Protein AF-A0A1B6J0Z7-F1 (afdb_monomer_lite)

Radius of gyration: 19.12 Å; chains: 1; bounding box: 41×53×52 Å

InterPro domains:
  IPR002110 Ankyrin repeat [PF00023] (133-155)
  IPR002110 Ankyrin repeat [PF12796] (25-108)
  IPR002110 Ankyrin repeat [PS50088] (130-162)
  IPR002110 Ankyrin repeat [SM00248] (56-85)
  IPR002110 Ankyrin repeat [SM00248] (130-159)
  IPR002153 Transient receptor potential channel, canonical [PTHR10117] (7-194)
  IPR013555 Transient receptor ion channel domain [PF08344] (165-194)
  IPR036770 Ankyrin repeat-containing domain superfamily [G3DSA:1.25.40.20] (11-187)
  IPR036770 Ankyrin repeat-containing domain superfamily [SSF48403] (29-157)

pLDDT: mean 90.6, std 10.83, range [38.69, 98.5]

Foldseek 3Di:
DDPPDPDDDPDDQDDADPLQVVLLVCLLVVVLVVNLVSLVVCVVPVPHDQQHADPLRDHSLLSNLVVLPVVSNLSSLVSPHQCALSLLSNLLSVSLSSNLVVVVSQVVVDDPPDDGSPQPDDCVRDPDDNLDDSLLSNLLVVPVSSNCSCVVVPDDQDDDDDPPDPDPVLVVCCVVPVPSSVVSNVSSVSSVVD

Organism: NCBI:txid320908

Structure (mmCIF, N/CA/C/O backbone):
data_AF-A0A1B6J0Z7-F1
#
_entry.id   AF-A0A1B6J0Z7-F1
#
loop_
_atom_site.group_PDB
_atom_site.id
_atom_site.type_symbol
_atom_site.label_atom_id
_atom_site.label_alt_id
_atom_site.label_comp_id
_atom_site.label_asym_id
_atom_site.label_entity_id
_atom_site.label_seq_id
_atom_site.pdbx_PDB_ins_code
_atom_site.Cartn_x
_atom_site.Cartn_y
_atom_site.Cartn_z
_atom_site.occupancy
_atom_site.B_iso_or_equiv
_atom_site.auth_seq_id
_atom_site.auth_comp_id
_atom_site.auth_asym_id
_atom_site.auth_atom_id
_atom_site.pdbx_PDB_model_num
ATOM 1 N N . ILE A 1 1 ? -4.600 36.290 -24.517 1.00 38.69 1 ILE A N 1
ATOM 2 C CA . ILE A 1 1 ? -5.350 36.297 -23.237 1.00 38.69 1 ILE A CA 1
ATOM 3 C C . ILE A 1 1 ? -5.028 34.976 -22.558 1.00 38.69 1 ILE A C 1
ATOM 5 O O . ILE A 1 1 ? -5.436 33.938 -23.058 1.00 38.69 1 ILE A O 1
ATOM 9 N N . SER A 1 2 ? -4.150 35.001 -21.553 1.00 44.09 2 SER A N 1
ATOM 10 C CA . SER A 1 2 ? -3.657 33.790 -20.890 1.00 44.09 2 SER A CA 1
ATOM 11 C C . SER A 1 2 ? -4.716 33.298 -19.907 1.00 44.09 2 SER A C 1
ATOM 13 O O . SER A 1 2 ? -4.979 33.955 -18.901 1.00 44.09 2 SER A O 1
ATOM 15 N N . PHE A 1 3 ? -5.359 32.176 -20.230 1.00 46.62 3 PHE A N 1
ATOM 16 C CA . PHE A 1 3 ? -6.208 31.446 -19.297 1.00 46.62 3 PHE A CA 1
ATOM 17 C C . PHE A 1 3 ? -5.293 30.784 -18.264 1.00 46.62 3 PHE A C 1
ATOM 19 O O . PHE A 1 3 ? -4.817 29.669 -18.465 1.00 46.62 3 PHE A O 1
ATOM 26 N N . LYS A 1 4 ? -5.009 31.483 -17.158 1.00 52.09 4 LYS A N 1
ATOM 27 C CA . LYS A 1 4 ? -4.487 30.821 -15.961 1.00 52.09 4 LYS A CA 1
ATOM 28 C C . LYS A 1 4 ? -5.541 29.800 -15.540 1.00 52.09 4 LYS A C 1
ATOM 30 O O . LYS A 1 4 ? -6.621 30.194 -15.103 1.00 52.09 4 LYS A O 1
ATOM 35 N N . ARG A 1 5 ? -5.247 28.506 -15.717 1.00 57.59 5 ARG A N 1
ATOM 36 C CA . ARG A 1 5 ? -6.013 27.441 -15.061 1.00 57.59 5 ARG A CA 1
ATOM 37 C C . ARG A 1 5 ? -6.070 27.793 -13.567 1.00 57.59 5 ARG A C 1
ATOM 39 O O . ARG A 1 5 ? -5.031 28.191 -13.029 1.00 57.59 5 ARG A O 1
ATOM 46 N N . PRO A 1 6 ? -7.246 27.750 -12.921 1.00 51.31 6 PRO A N 1
ATOM 47 C CA . PRO A 1 6 ? -7.318 27.973 -11.487 1.00 51.31 6 PRO A CA 1
ATOM 48 C C . PRO A 1 6 ? -6.392 26.956 -10.820 1.00 51.31 6 PRO A C 1
ATOM 50 O O . PRO A 1 6 ? -6.482 25.762 -11.092 1.00 51.31 6 PRO A O 1
ATOM 53 N N . VAL A 1 7 ? -5.445 27.448 -10.024 1.00 60.31 7 VAL A N 1
ATOM 54 C CA . VAL A 1 7 ? -4.611 26.581 -9.196 1.00 60.31 7 VAL A CA 1
ATOM 55 C C . VAL A 1 7 ? -5.540 26.045 -8.117 1.00 60.31 7 VAL A C 1
ATOM 57 O O . VAL A 1 7 ? -5.980 26.805 -7.253 1.00 60.31 7 VAL A O 1
ATOM 60 N N . GLU A 1 8 ? -5.905 24.771 -8.223 1.00 61.56 8 GLU A N 1
ATOM 61 C CA . GLU A 1 8 ? -6.623 24.063 -7.169 1.00 61.56 8 GLU A CA 1
ATOM 62 C C . GLU A 1 8 ? -5.752 24.105 -5.914 1.00 61.56 8 GLU A C 1
ATOM 64 O O . GLU A 1 8 ? -4.601 23.664 -5.924 1.00 61.56 8 GLU A O 1
ATOM 69 N N . MET A 1 9 ? -6.255 24.742 -4.855 1.00 50.59 9 MET A N 1
ATOM 70 C CA . MET A 1 9 ? -5.525 24.771 -3.595 1.00 50.59 9 MET A CA 1
ATOM 71 C C . MET A 1 9 ? -5.505 23.349 -3.030 1.00 50.59 9 MET A C 1
ATOM 73 O O . MET A 1 9 ? -6.576 22.743 -2.943 1.00 50.59 9 MET A O 1
ATOM 77 N N . PRO A 1 10 ? -4.335 22.821 -2.632 1.00 59.06 10 PRO A N 1
ATOM 78 C CA . PRO A 1 10 ? -4.269 21.499 -2.031 1.00 59.06 10 PRO A CA 1
ATOM 79 C C . PRO A 1 10 ? -5.152 21.470 -0.782 1.00 59.06 10 PRO A C 1
ATOM 81 O O . PRO A 1 10 ? -5.182 22.433 -0.007 1.00 59.06 10 PRO A O 1
ATOM 84 N N . ASN A 1 11 ? -5.887 20.373 -0.593 1.00 61.91 11 ASN A N 1
ATOM 85 C CA . ASN A 1 11 ? -6.652 20.159 0.627 1.00 61.91 11 ASN A CA 1
ATOM 86 C C . ASN A 1 11 ? -5.672 20.112 1.802 1.00 61.91 11 ASN A C 1
ATOM 88 O O . ASN A 1 11 ? -4.932 19.148 1.977 1.00 61.91 11 ASN A O 1
ATOM 92 N N . LEU A 1 12 ? -5.649 21.180 2.599 1.00 57.41 12 LEU A N 1
ATOM 93 C CA . LEU A 1 12 ? -4.846 21.219 3.814 1.00 57.41 12 LEU A CA 1
ATOM 94 C C . LEU A 1 12 ? -5.359 20.135 4.773 1.00 57.41 12 LEU A C 1
ATOM 96 O O . LEU A 1 12 ? -6.580 20.025 4.951 1.00 57.41 12 LEU A O 1
ATOM 100 N N . PRO A 1 13 ? -4.465 19.351 5.404 1.00 62.69 13 PRO A N 1
ATOM 101 C CA . PRO A 1 13 ? -4.874 18.297 6.317 1.00 62.69 13 PRO A CA 1
ATOM 102 C C . PRO A 1 13 ? -5.726 18.901 7.433 1.00 62.69 13 PRO A C 1
ATOM 104 O O . PRO A 1 13 ? -5.302 19.809 8.156 1.00 62.69 13 PRO A O 1
ATOM 107 N N . LYS A 1 14 ? -6.970 18.425 7.543 1.00 72.56 14 LYS A N 1
ATOM 108 C CA . LYS A 1 14 ? -7.874 18.829 8.620 1.00 72.56 14 LYS A CA 1
ATOM 109 C C . LYS A 1 14 ? -7.288 18.350 9.941 1.00 72.56 14 LYS A C 1
ATOM 111 O O . LYS A 1 14 ? -6.764 17.243 10.038 1.00 72.56 14 LYS A O 1
ATOM 116 N N . SER A 1 15 ? -7.380 19.183 10.972 1.00 83.50 15 SER A N 1
ATOM 117 C CA . SER A 1 15 ? -6.964 18.768 12.305 1.00 83.50 15 SER A CA 1
ATOM 118 C C . SER A 1 15 ? -7.850 17.619 12.787 1.00 83.50 15 SER A C 1
ATOM 120 O O . SER A 1 15 ? -9.072 17.745 12.832 1.00 83.50 15 SER A O 1
ATOM 122 N N . LEU A 1 16 ? -7.217 16.508 13.170 1.00 90.06 16 LEU A N 1
ATOM 123 C CA . LEU A 1 16 ? -7.915 15.358 13.739 1.00 90.06 16 LEU A CA 1
ATOM 124 C C . LEU A 1 16 ? -8.708 15.768 14.984 1.00 90.06 16 LEU A C 1
ATOM 126 O O . LEU A 1 16 ? -8.179 16.421 15.898 1.00 90.06 16 LEU A O 1
ATOM 130 N N . SER A 1 17 ? -9.953 15.313 15.051 1.00 92.81 17 SER A N 1
ATOM 131 C CA . SER A 1 17 ? -10.777 15.373 16.249 1.00 92.81 17 SER A CA 1
ATOM 132 C C . SER A 1 17 ? -10.172 14.530 17.378 1.00 92.81 17 SER A C 1
ATOM 134 O O . SER A 1 17 ? -9.323 13.659 17.177 1.00 92.81 17 SER A O 1
ATOM 136 N N . LEU A 1 18 ? -10.620 14.773 18.612 1.00 92.31 18 LEU A N 1
ATOM 137 C CA . LEU A 1 18 ? -10.167 13.987 19.762 1.00 92.31 18 LEU A CA 1
ATOM 138 C C . LEU A 1 18 ? -10.500 12.493 19.609 1.00 92.31 18 LEU A C 1
ATOM 140 O O . LEU A 1 18 ? -9.728 11.649 20.057 1.00 92.31 18 LEU A O 1
ATOM 144 N N . GLU A 1 19 ? -11.636 12.167 18.994 1.00 93.00 19 GLU A N 1
ATOM 145 C CA . GLU A 1 19 ? -12.062 10.781 18.799 1.00 93.00 19 GLU A CA 1
ATOM 146 C C . GLU A 1 19 ? -11.255 10.085 17.695 1.00 93.00 19 GLU A C 1
ATOM 148 O O . GLU A 1 19 ? -10.855 8.942 17.888 1.00 93.00 19 GLU A O 1
ATOM 153 N N . GLU A 1 20 ? -10.909 10.781 16.608 1.00 95.44 20 GLU A N 1
ATOM 154 C CA . GLU A 1 20 ? -10.009 10.255 15.566 1.00 95.44 20 GLU A CA 1
ATOM 155 C C . GLU A 1 20 ? -8.591 10.018 16.105 1.00 95.44 20 GLU A C 1
ATOM 157 O O . GLU A 1 20 ? -7.987 8.982 15.845 1.00 95.44 20 GLU A O 1
ATOM 162 N N . LYS A 1 21 ? -8.078 10.913 16.961 1.00 95.06 21 LYS A N 1
ATOM 163 C CA . LYS A 1 21 ? -6.793 10.690 17.650 1.00 95.06 21 LYS A CA 1
ATOM 164 C C . LYS A 1 21 ? -6.826 9.454 18.546 1.00 95.06 21 LYS A C 1
ATOM 166 O O . LYS A 1 21 ? -5.873 8.683 18.564 1.00 95.06 21 LYS A O 1
ATOM 171 N N . LYS A 1 22 ? -7.914 9.260 19.301 1.00 95.38 22 LYS A N 1
ATOM 172 C CA . LYS A 1 22 ? -8.097 8.056 20.130 1.00 95.38 22 LYS A CA 1
ATOM 173 C C . LYS A 1 22 ? -8.210 6.798 19.276 1.00 95.38 22 LYS A C 1
ATOM 175 O O . LYS A 1 22 ? -7.702 5.763 19.689 1.00 95.38 22 LYS A O 1
ATOM 180 N N . TYR A 1 23 ? -8.875 6.890 18.128 1.00 97.06 23 TYR A N 1
ATOM 181 C CA . TYR A 1 23 ? -9.006 5.800 17.172 1.00 97.06 23 TYR A CA 1
ATOM 182 C C . TYR A 1 23 ? -7.639 5.358 16.642 1.00 97.06 23 TYR A C 1
ATOM 184 O O . TYR A 1 23 ? -7.272 4.205 16.854 1.00 97.06 23 TYR A O 1
ATOM 192 N N . LEU A 1 24 ? -6.854 6.272 16.062 1.00 97.12 24 LEU A N 1
ATOM 193 C CA . LEU A 1 24 ? -5.522 5.951 15.534 1.00 97.12 24 LEU A CA 1
ATOM 194 C C . LEU A 1 24 ? -4.577 5.434 16.632 1.00 97.12 24 LEU A C 1
ATOM 196 O O . LEU A 1 24 ? -3.884 4.443 16.428 1.00 97.12 24 LEU A O 1
ATOM 200 N N . LEU A 1 25 ? -4.621 6.020 17.835 1.00 96.75 25 LEU A N 1
ATOM 201 C CA . LEU A 1 25 ? -3.830 5.541 18.974 1.00 96.75 25 LEU A CA 1
ATOM 202 C C . LEU A 1 25 ? -4.243 4.134 19.443 1.00 96.75 25 LEU A C 1
ATOM 204 O O . LEU A 1 25 ? -3.407 3.368 19.916 1.00 96.75 25 LEU A O 1
ATOM 208 N N . ALA A 1 26 ? -5.531 3.788 19.367 1.00 97.62 26 ALA A N 1
ATOM 209 C CA . ALA A 1 26 ? -6.003 2.447 19.711 1.00 97.62 26 ALA A CA 1
ATOM 210 C C . ALA A 1 26 ? -5.526 1.406 18.686 1.00 97.62 26 ALA A C 1
ATOM 212 O O . ALA A 1 26 ? -5.168 0.299 19.085 1.00 97.62 26 ALA A O 1
ATOM 213 N N . VAL A 1 27 ? -5.473 1.779 17.402 1.00 98.00 27 VAL A N 1
ATOM 214 C CA . VAL A 1 27 ? -4.905 0.949 16.327 1.00 98.00 27 VAL A CA 1
ATOM 215 C C . VAL A 1 27 ? -3.413 0.716 16.560 1.00 98.00 27 VAL A C 1
ATOM 217 O O . VAL A 1 27 ? -2.992 -0.433 16.620 1.00 98.00 27 VAL A O 1
ATOM 220 N N . GLU A 1 28 ? -2.640 1.778 16.799 1.00 96.12 28 GLU A N 1
ATOM 221 C CA . GLU A 1 28 ? -1.192 1.706 17.061 1.00 96.12 28 GLU A CA 1
ATOM 222 C C . GLU A 1 28 ? -0.853 0.840 18.290 1.00 96.12 28 GLU A C 1
ATOM 224 O O . GLU A 1 28 ? 0.168 0.162 18.332 1.00 96.12 28 GLU A O 1
ATOM 229 N N . ARG A 1 29 ? -1.735 0.815 19.297 1.00 96.19 29 ARG A N 1
ATOM 230 C CA . ARG A 1 29 ? -1.586 -0.032 20.494 1.00 96.19 29 ARG A CA 1
ATOM 231 C C . ARG A 1 29 ? -2.087 -1.467 20.319 1.00 96.19 29 ARG A C 1
ATOM 233 O O . ARG A 1 29 ? -1.973 -2.246 21.263 1.00 96.19 29 ARG A O 1
ATOM 240 N N . GLY A 1 30 ? -2.691 -1.804 19.181 1.00 96.31 30 GLY A N 1
ATOM 241 C CA . GLY A 1 30 ? -3.278 -3.123 18.940 1.00 96.31 30 GLY A CA 1
ATOM 242 C C . GLY A 1 30 ? -4.554 -3.415 19.743 1.00 96.31 30 GLY A C 1
ATOM 243 O O . GLY A 1 30 ? -4.913 -4.576 19.913 1.00 96.31 30 GLY A O 1
ATOM 244 N N . ASP A 1 31 ? -5.268 -2.400 20.249 1.00 97.38 31 ASP A N 1
ATOM 245 C CA . ASP A 1 31 ? -6.506 -2.585 21.025 1.00 97.38 31 ASP A CA 1
ATOM 246 C C . ASP A 1 31 ? -7.710 -2.856 20.102 1.00 97.38 31 ASP A C 1
ATOM 248 O O . ASP A 1 31 ? -8.579 -2.004 19.877 1.00 97.38 31 ASP A O 1
ATOM 252 N N . ALA A 1 32 ? -7.762 -4.071 19.547 1.00 96.69 32 ALA A N 1
ATOM 253 C CA . ALA A 1 32 ? -8.777 -4.499 18.583 1.00 96.69 32 ALA A CA 1
ATOM 254 C C . ALA A 1 32 ? -10.211 -4.392 19.134 1.00 96.69 32 ALA A C 1
ATOM 256 O O . ALA A 1 32 ? -11.149 -4.041 18.411 1.00 96.69 32 ALA A O 1
ATOM 257 N N . ALA A 1 33 ? -10.408 -4.640 20.433 1.00 96.69 33 ALA A N 1
ATOM 258 C CA . ALA A 1 33 ? -11.723 -4.560 21.065 1.00 96.69 33 ALA A CA 1
ATOM 259 C C . ALA A 1 33 ? -12.261 -3.121 21.087 1.00 96.69 33 ALA A C 1
ATOM 261 O O . ALA A 1 33 ? -13.447 -2.888 20.814 1.00 96.69 33 ALA A O 1
ATOM 262 N N . ASN A 1 34 ? -11.404 -2.151 21.407 1.00 96.50 34 ASN A N 1
ATOM 263 C CA . ASN A 1 34 ? -11.774 -0.744 21.399 1.00 96.50 34 ASN A CA 1
ATOM 264 C C . ASN A 1 34 ? -11.934 -0.214 19.971 1.00 96.50 34 ASN A C 1
ATOM 266 O O . ASN A 1 34 ? -12.949 0.419 19.677 1.00 96.50 34 ASN A O 1
ATOM 270 N N . VAL A 1 35 ? -11.019 -0.558 19.060 1.00 97.62 35 VAL A N 1
ATOM 271 C CA . VAL A 1 35 ? -11.121 -0.207 17.634 1.00 97.62 35 VAL A CA 1
ATOM 272 C C . VAL A 1 35 ? -12.446 -0.691 17.045 1.00 97.62 35 VAL A C 1
ATOM 274 O O . VAL A 1 35 ? -13.204 0.107 16.493 1.00 97.62 35 VAL A O 1
ATOM 277 N N . ARG A 1 36 ? -12.813 -1.959 17.266 1.00 97.25 36 ARG A N 1
ATOM 278 C CA . ARG A 1 36 ? -14.097 -2.517 16.818 1.00 97.25 36 ARG A CA 1
ATOM 279 C C . ARG A 1 36 ? -15.285 -1.709 17.341 1.00 97.25 36 ARG A C 1
ATOM 281 O O . ARG A 1 36 ? -16.212 -1.409 16.590 1.00 97.25 36 ARG A O 1
ATOM 288 N N . ARG A 1 37 ? -15.270 -1.325 18.622 1.00 95.69 37 ARG A N 1
ATOM 289 C CA . ARG A 1 37 ? -16.332 -0.504 19.230 1.00 95.69 37 ARG A CA 1
ATOM 290 C C . ARG A 1 37 ? -16.411 0.892 18.623 1.00 95.69 37 ARG A C 1
ATOM 292 O O . ARG A 1 37 ? -17.519 1.387 18.412 1.00 95.69 37 ARG A O 1
ATOM 299 N N . ILE A 1 38 ? -15.267 1.523 18.374 1.00 95.62 38 ILE A N 1
ATOM 300 C CA . ILE A 1 38 ? -15.187 2.846 17.752 1.00 95.62 38 ILE A CA 1
ATOM 301 C C . ILE A 1 38 ? -15.763 2.779 16.336 1.00 95.62 38 ILE A C 1
ATOM 303 O O . ILE A 1 38 ? -16.689 3.529 16.028 1.00 95.62 38 ILE A O 1
ATOM 307 N N . LEU A 1 39 ? -15.318 1.821 15.521 1.00 95.81 39 LEU A N 1
ATOM 308 C CA . LEU A 1 39 ? -15.779 1.661 14.142 1.00 95.81 39 LEU A CA 1
ATOM 309 C C . LEU A 1 39 ? -17.269 1.313 14.063 1.00 95.81 39 LEU A C 1
ATOM 311 O O . LEU A 1 39 ? -18.003 1.918 13.287 1.00 95.81 39 LEU A O 1
ATOM 315 N N . GLN A 1 40 ? -17.783 0.428 14.922 1.00 94.62 40 GLN A N 1
ATOM 316 C CA . GLN A 1 40 ? -19.225 0.144 14.983 1.00 94.62 40 GLN A CA 1
ATOM 317 C C . GLN A 1 40 ? -20.064 1.380 15.339 1.00 94.62 40 GLN A C 1
ATOM 319 O O . GLN A 1 40 ? -21.199 1.518 14.880 1.00 94.62 40 GLN A O 1
ATOM 324 N N . ARG A 1 41 ? -19.538 2.283 16.178 1.00 93.38 41 ARG A N 1
ATOM 325 C CA . ARG A 1 41 ? -20.197 3.561 16.482 1.00 93.38 41 ARG A CA 1
ATOM 326 C C . ARG A 1 41 ? -20.115 4.522 15.300 1.00 93.38 41 ARG A C 1
ATOM 328 O O . ARG A 1 41 ? -21.128 5.157 15.010 1.00 93.38 41 ARG A O 1
ATOM 335 N N . ALA A 1 42 ? -18.971 4.574 14.617 1.00 93.19 42 ALA A N 1
ATOM 336 C CA . ALA A 1 42 ? -18.766 5.393 13.428 1.00 93.19 42 ALA A CA 1
ATOM 337 C C . ALA A 1 42 ? -19.774 5.036 12.323 1.00 93.19 42 ALA A C 1
ATOM 339 O O . ALA A 1 42 ? -20.447 5.927 11.822 1.00 93.19 42 ALA A O 1
ATOM 340 N N . HIS A 1 43 ? -20.021 3.747 12.062 1.00 92.06 43 HIS A N 1
ATOM 341 C CA . HIS A 1 43 ? -21.041 3.305 11.096 1.00 92.06 43 HIS A CA 1
ATOM 342 C C . HIS A 1 43 ? -22.464 3.765 11.428 1.00 92.06 43 HIS A C 1
ATOM 344 O O . HIS A 1 43 ? -23.287 3.938 10.538 1.00 92.06 43 HIS A O 1
ATOM 350 N N . ARG A 1 44 ? -22.790 3.921 12.716 1.00 91.25 44 ARG A N 1
ATOM 351 C CA . ARG A 1 44 ? -24.144 4.298 13.158 1.00 91.25 44 ARG A CA 1
ATOM 352 C C . ARG A 1 44 ? -24.350 5.804 13.227 1.00 91.25 44 ARG A C 1
ATOM 354 O O . ARG A 1 44 ? -25.484 6.262 13.148 1.00 91.25 44 ARG A O 1
ATOM 361 N N . ARG A 1 45 ? -23.287 6.555 13.516 1.00 91.75 45 ARG A N 1
ATOM 362 C CA . ARG A 1 45 ? -23.364 7.984 13.853 1.00 91.75 45 ARG A CA 1
ATOM 363 C C . ARG A 1 45 ? -22.633 8.887 12.867 1.00 91.75 45 ARG A C 1
ATOM 365 O O . ARG A 1 45 ? -22.827 10.093 12.954 1.00 91.75 45 ARG A O 1
ATOM 372 N N . HIS A 1 46 ? -21.796 8.328 11.993 1.00 86.56 46 HIS A N 1
ATOM 373 C CA . HIS A 1 46 ? -20.923 9.046 11.057 1.00 86.56 46 HIS A CA 1
ATOM 374 C C . HIS A 1 46 ? -20.156 10.196 11.726 1.00 86.56 46 HIS A C 1
ATOM 376 O O . HIS A 1 46 ? -20.023 11.286 11.182 1.00 86.56 46 HIS A O 1
ATOM 382 N N . ASN A 1 47 ? -19.708 9.967 12.965 1.00 86.50 47 ASN A N 1
ATOM 383 C CA . ASN A 1 47 ? -19.117 10.991 13.825 1.00 86.50 47 ASN A CA 1
ATOM 384 C C . ASN A 1 47 ? -17.580 11.004 13.809 1.00 86.50 47 ASN A C 1
ATOM 386 O O . ASN A 1 47 ? -16.988 11.828 14.499 1.00 86.50 47 ASN A O 1
ATOM 390 N N . ILE A 1 48 ? -16.962 10.053 13.110 1.00 91.62 48 ILE A N 1
ATOM 391 C CA . ILE A 1 48 ? -15.515 9.849 12.995 1.00 91.62 48 ILE A CA 1
ATOM 392 C C . ILE A 1 48 ? -15.254 9.498 11.534 1.00 91.62 48 ILE A C 1
ATOM 394 O O . ILE A 1 48 ? -15.957 8.637 10.995 1.00 91.62 48 ILE A O 1
ATOM 398 N 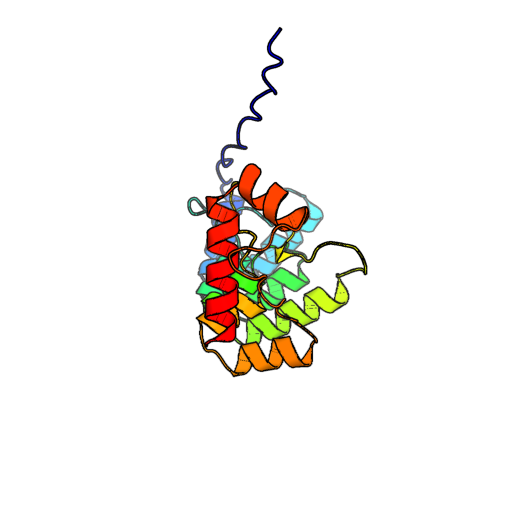N . ASP A 1 49 ? -14.266 10.138 10.914 1.00 92.69 49 ASP A N 1
ATOM 399 C CA . ASP A 1 49 ? -13.740 9.678 9.633 1.00 92.69 49 ASP A CA 1
ATOM 400 C C . ASP A 1 49 ? -12.878 8.428 9.857 1.00 92.69 49 ASP A C 1
ATOM 402 O O . ASP A 1 49 ? -11.856 8.466 10.540 1.00 92.69 49 ASP A O 1
ATOM 406 N N . MET A 1 50 ? -13.314 7.297 9.306 1.00 94.19 50 MET A N 1
ATOM 407 C CA . MET A 1 50 ? -12.604 6.019 9.416 1.00 94.19 50 MET A CA 1
ATOM 408 C C . MET A 1 50 ? -11.292 6.006 8.628 1.00 94.19 50 MET A C 1
ATOM 410 O O . MET A 1 50 ? -10.384 5.249 8.961 1.00 94.19 50 MET A O 1
ATOM 414 N N . ASN A 1 51 ? -11.186 6.872 7.620 1.00 93.12 51 ASN A N 1
ATOM 415 C CA . ASN A 1 51 ? -10.033 7.002 6.740 1.00 93.12 51 ASN A CA 1
ATOM 416 C C . ASN A 1 51 ? -9.163 8.209 7.124 1.00 93.12 51 ASN A C 1
ATOM 418 O O . ASN A 1 51 ? -8.375 8.693 6.307 1.00 93.12 51 ASN A O 1
ATOM 422 N N . CYS A 1 52 ? -9.306 8.700 8.361 1.00 93.00 52 CYS A N 1
ATOM 423 C CA . CYS A 1 52 ? -8.487 9.779 8.886 1.00 93.00 52 CYS A CA 1
ATOM 424 C C . CYS A 1 52 ? -7.004 9.372 8.930 1.00 93.00 52 CYS A C 1
ATOM 426 O O . CYS A 1 52 ? -6.674 8.209 9.174 1.00 93.00 52 CYS A O 1
ATOM 428 N N . ALA A 1 53 ? -6.117 10.347 8.742 1.00 91.69 53 ALA A N 1
ATOM 429 C CA . ALA A 1 53 ? -4.674 10.146 8.740 1.00 91.69 53 ALA A CA 1
ATOM 430 C C . ALA A 1 53 ? -3.988 11.009 9.805 1.00 91.69 53 ALA A C 1
ATOM 432 O O . ALA A 1 53 ? -4.458 12.102 10.133 1.00 91.69 53 ALA A O 1
ATOM 433 N N . ASP A 1 54 ? -2.878 10.514 10.353 1.00 90.56 54 ASP A N 1
ATOM 434 C CA . ASP A 1 54 ? -2.043 11.263 11.290 1.00 90.56 54 ASP A CA 1
ATOM 435 C C . ASP A 1 54 ? -1.297 12.431 10.609 1.00 90.56 54 ASP A C 1
ATOM 437 O O . ASP A 1 54 ? -1.440 12.704 9.417 1.00 90.56 54 ASP A O 1
ATOM 441 N N . SER A 1 55 ? -0.480 13.159 11.374 1.00 87.00 55 SER A N 1
ATOM 442 C CA . SER 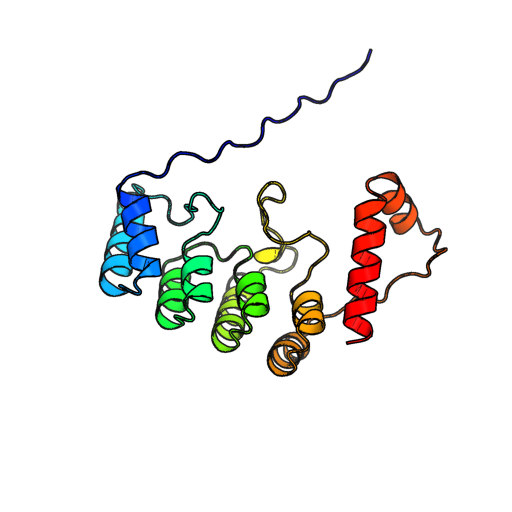A 1 55 ? 0.315 14.276 10.843 1.00 87.00 55 SER A CA 1
ATOM 443 C C . SER A 1 55 ? 1.367 13.868 9.804 1.00 87.00 55 SER A C 1
ATOM 445 O O . SER A 1 55 ? 1.936 14.748 9.163 1.00 87.00 55 SER A O 1
ATOM 447 N N . LEU A 1 56 ? 1.653 12.571 9.671 1.00 86.25 56 LEU A N 1
ATOM 448 C CA . LEU A 1 56 ? 2.559 12.002 8.676 1.00 86.25 56 LEU A CA 1
ATOM 449 C C . LEU A 1 56 ? 1.800 11.430 7.467 1.00 86.25 56 LEU A C 1
ATOM 451 O O . LEU A 1 56 ? 2.431 10.904 6.559 1.00 86.25 56 LEU A O 1
ATOM 455 N N . GLY A 1 57 ? 0.467 11.533 7.440 1.00 87.62 57 GLY A N 1
ATOM 456 C CA . GLY A 1 57 ? -0.363 10.977 6.373 1.00 87.62 57 GLY A CA 1
ATOM 457 C C . GLY A 1 57 ? -0.669 9.485 6.531 1.00 87.62 57 GLY A C 1
ATOM 458 O O . GLY A 1 57 ? -1.235 8.890 5.619 1.00 87.62 57 GLY A O 1
ATOM 459 N N . ARG A 1 58 ? -0.357 8.869 7.680 1.00 91.06 58 ARG A N 1
ATOM 460 C CA . ARG A 1 58 ? -0.617 7.442 7.916 1.00 91.06 58 ARG A CA 1
ATOM 461 C C . ARG A 1 58 ? -2.040 7.231 8.418 1.00 91.06 58 ARG A C 1
ATOM 463 O O . ARG A 1 58 ? -2.436 7.783 9.447 1.00 91.06 58 ARG A O 1
ATOM 470 N N . GLY A 1 59 ? -2.806 6.425 7.689 1.00 94.25 59 GLY A N 1
ATOM 471 C CA . GLY A 1 59 ? -4.125 5.955 8.111 1.00 94.25 59 GLY A CA 1
ATOM 472 C C . GLY A 1 59 ? -4.049 4.730 9.025 1.00 94.25 59 GLY A C 1
ATOM 473 O O . GLY A 1 59 ? -2.979 4.172 9.265 1.00 94.25 59 GLY A O 1
ATOM 474 N N . ALA A 1 60 ? -5.206 4.266 9.500 1.00 97.06 60 ALA A N 1
ATOM 475 C CA . ALA A 1 60 ? -5.290 3.117 10.401 1.00 97.06 60 ALA A CA 1
ATOM 476 C C . ALA A 1 60 ? -4.671 1.829 9.823 1.00 97.06 60 ALA A C 1
ATOM 478 O O . ALA A 1 60 ? -3.959 1.129 10.537 1.00 97.06 60 ALA A O 1
ATOM 479 N N . LEU A 1 61 ? -4.899 1.526 8.538 1.00 97.19 61 LEU A N 1
ATOM 480 C CA . LEU A 1 61 ? -4.328 0.328 7.907 1.00 97.19 61 LEU A CA 1
ATOM 481 C C . LEU A 1 61 ? -2.801 0.376 7.847 1.00 97.19 61 LEU A C 1
ATOM 483 O O . LEU A 1 61 ? -2.156 -0.611 8.182 1.00 97.19 61 LEU A O 1
ATOM 487 N N . VAL A 1 62 ? -2.223 1.528 7.500 1.00 96.44 62 VAL A N 1
ATOM 488 C CA . VAL A 1 62 ? -0.763 1.707 7.462 1.00 96.44 62 VAL A CA 1
ATOM 489 C C . VAL A 1 62 ? -0.165 1.510 8.854 1.00 96.44 62 VAL A C 1
ATOM 491 O O . VAL A 1 62 ? 0.795 0.763 8.997 1.00 96.44 62 VAL A O 1
ATOM 494 N N . LEU A 1 63 ? -0.779 2.085 9.896 1.00 97.12 63 LEU A N 1
ATOM 495 C CA . LEU A 1 63 ? -0.337 1.886 11.283 1.00 97.12 63 LEU A CA 1
ATOM 496 C C . LEU A 1 63 ? -0.404 0.411 11.716 1.00 97.12 63 LEU A C 1
ATOM 498 O O . LEU A 1 63 ? 0.490 -0.065 12.410 1.00 97.12 63 LEU A O 1
ATOM 502 N N . ALA A 1 64 ? -1.451 -0.316 11.316 1.00 98.25 64 ALA A N 1
ATOM 503 C CA . ALA A 1 64 ? -1.591 -1.739 11.626 1.00 98.25 64 ALA A CA 1
ATOM 504 C C . ALA A 1 64 ? -0.550 -2.606 10.895 1.00 98.25 64 ALA A C 1
ATOM 506 O O . ALA A 1 64 ? -0.034 -3.555 11.483 1.00 98.25 64 ALA A O 1
ATOM 507 N N . ILE A 1 65 ? -0.223 -2.258 9.646 1.00 98.19 65 ILE A N 1
ATOM 508 C CA . ILE A 1 65 ? 0.803 -2.925 8.832 1.00 98.19 65 ILE A CA 1
ATOM 509 C C . ILE A 1 65 ? 2.205 -2.662 9.388 1.00 98.19 65 ILE A C 1
ATOM 511 O O . ILE A 1 65 ? 2.970 -3.603 9.558 1.00 98.19 65 ILE A O 1
ATOM 515 N N . GLU A 1 66 ? 2.542 -1.409 9.711 1.00 96.00 66 GLU A N 1
ATOM 516 C CA . GLU A 1 66 ? 3.826 -1.052 10.341 1.00 96.00 66 GLU A CA 1
ATOM 517 C C . GLU A 1 66 ? 4.001 -1.717 11.715 1.00 96.00 66 GLU A C 1
ATOM 519 O O . GLU A 1 66 ? 5.122 -1.989 12.135 1.00 96.00 66 GLU A O 1
ATOM 524 N N . GLY A 1 67 ? 2.894 -1.982 12.416 1.00 96.38 67 GLY A N 1
ATOM 525 C CA . GLY A 1 67 ? 2.876 -2.734 13.669 1.00 96.38 67 GLY A CA 1
ATOM 526 C C . GLY A 1 67 ? 2.826 -4.259 13.510 1.00 96.38 67 GLY A C 1
ATOM 527 O O . GLY A 1 67 ? 2.664 -4.932 14.526 1.00 96.38 67 GLY A O 1
ATOM 528 N N . GLU A 1 68 ? 2.898 -4.790 12.281 1.00 97.25 68 GLU A N 1
ATOM 529 C CA . GLU A 1 68 ? 2.802 -6.225 11.947 1.00 97.25 68 GLU A CA 1
ATOM 530 C C . GLU A 1 68 ? 1.592 -6.936 12.597 1.00 97.25 68 GLU A C 1
ATOM 532 O O . GLU A 1 68 ? 1.634 -8.106 12.978 1.00 97.25 68 GLU A O 1
ATOM 537 N N . ASN A 1 69 ? 0.471 -6.223 12.755 1.00 97.94 69 ASN A N 1
ATOM 538 C CA . ASN A 1 69 ? -0.709 -6.734 13.449 1.00 97.94 69 ASN A CA 1
ATOM 539 C C . ASN A 1 69 ? -1.782 -7.198 12.455 1.00 97.94 69 ASN A C 1
ATOM 541 O O . ASN A 1 69 ? -2.691 -6.438 12.109 1.00 97.94 69 ASN A O 1
ATOM 545 N N . LEU A 1 70 ? -1.698 -8.464 12.026 1.00 98.31 70 LEU A N 1
ATOM 546 C CA . LEU A 1 70 ? -2.625 -9.045 11.046 1.00 98.31 70 LEU A CA 1
ATOM 547 C C . LEU A 1 70 ? -4.088 -8.989 11.509 1.00 98.31 70 LEU A C 1
ATOM 549 O O . LEU A 1 70 ? -4.962 -8.625 10.728 1.00 98.31 70 LEU A O 1
ATOM 553 N N . GLU A 1 71 ? -4.356 -9.288 12.786 1.00 98.12 71 GLU A N 1
ATOM 554 C CA . GLU A 1 71 ? -5.719 -9.268 13.343 1.00 98.12 71 GLU A CA 1
ATOM 555 C C . GLU A 1 71 ? -6.336 -7.864 13.246 1.00 98.12 71 GLU A C 1
ATOM 557 O O . GLU A 1 71 ? -7.524 -7.702 12.952 1.00 98.12 71 GLU A O 1
ATOM 562 N N . MET A 1 72 ? -5.527 -6.824 13.464 1.00 98.50 72 MET A N 1
ATOM 563 C CA . MET A 1 72 ? -5.969 -5.445 13.296 1.00 98.50 72 MET A CA 1
ATOM 564 C C . MET A 1 72 ? -6.203 -5.102 11.820 1.00 98.50 72 MET A C 1
ATOM 566 O O . MET A 1 72 ? -7.203 -4.452 11.519 1.00 98.50 72 MET A O 1
ATOM 570 N N . VAL A 1 73 ? -5.335 -5.545 10.903 1.00 98.50 73 VAL A N 1
ATOM 571 C CA . VAL A 1 73 ? -5.534 -5.357 9.452 1.00 98.50 73 VAL A CA 1
ATOM 572 C C . VAL A 1 73 ? -6.852 -5.995 9.009 1.00 98.50 73 VAL A C 1
ATOM 574 O O . VAL A 1 73 ? -7.691 -5.310 8.423 1.00 98.50 73 VAL A O 1
ATOM 577 N N . GLU A 1 74 ? -7.089 -7.257 9.370 1.00 98.25 74 GLU A N 1
ATOM 578 C CA . GLU A 1 74 ? -8.332 -7.975 9.072 1.00 98.25 74 GLU A CA 1
ATOM 579 C C . GLU A 1 74 ? -9.552 -7.234 9.632 1.00 98.25 74 GLU A C 1
ATOM 581 O O . GLU A 1 74 ? -10.530 -6.994 8.921 1.00 98.25 74 GLU A O 1
ATOM 586 N N . LEU A 1 75 ? -9.487 -6.802 10.898 1.00 98.19 75 LEU A N 1
ATOM 587 C CA . LEU A 1 75 ? -10.556 -6.032 11.525 1.00 98.19 75 LEU A CA 1
ATOM 588 C C . LEU A 1 75 ? -10.867 -4.749 10.748 1.00 98.19 75 LEU A C 1
ATOM 590 O O . LEU A 1 75 ? -12.039 -4.436 10.544 1.00 98.19 75 LEU A O 1
ATOM 594 N N . LEU A 1 76 ? -9.849 -3.985 10.356 1.00 98.12 76 LEU A N 1
ATOM 595 C CA . LEU A 1 76 ? -10.026 -2.723 9.640 1.00 98.12 76 LEU A CA 1
ATOM 596 C C . LEU A 1 76 ? -10.664 -2.952 8.263 1.00 98.12 76 LEU A C 1
ATOM 598 O O . LEU A 1 76 ? -11.635 -2.267 7.934 1.00 98.12 76 LEU A O 1
ATOM 602 N N . VAL A 1 77 ? -10.192 -3.957 7.519 1.00 97.38 77 VAL A N 1
ATOM 603 C CA . VAL A 1 77 ? -10.738 -4.345 6.208 1.00 97.38 77 VAL A CA 1
ATOM 604 C C . VAL A 1 77 ? -12.198 -4.794 6.327 1.00 97.38 77 VAL A C 1
ATOM 606 O O . VAL A 1 77 ? -13.068 -4.279 5.628 1.00 97.38 77 VAL A O 1
ATOM 609 N N . VAL A 1 78 ? -12.515 -5.688 7.272 1.00 96.56 78 VAL A N 1
ATOM 610 C CA . VAL A 1 78 ? -13.892 -6.173 7.505 1.00 96.56 78 VAL A CA 1
ATOM 611 C C . VAL A 1 78 ? -14.830 -5.044 7.932 1.00 96.56 78 VAL A C 1
ATOM 613 O O . VAL A 1 78 ? -16.019 -5.056 7.611 1.00 96.56 78 VAL A O 1
ATOM 616 N N . MET A 1 79 ? -14.312 -4.057 8.660 1.00 96.19 79 MET A N 1
ATOM 617 C CA . MET A 1 79 ? -15.071 -2.875 9.054 1.00 96.19 79 MET A CA 1
ATOM 618 C C . MET A 1 79 ? -15.151 -1.821 7.938 1.00 96.19 79 MET A C 1
ATOM 620 O O . MET A 1 79 ? -15.686 -0.752 8.195 1.00 96.19 79 MET A O 1
ATOM 624 N N . GLY A 1 80 ? -14.669 -2.084 6.722 1.00 94.56 80 GLY A N 1
ATOM 625 C CA . GLY A 1 80 ? -14.838 -1.185 5.577 1.00 94.56 80 GLY A CA 1
ATOM 626 C C . GLY A 1 80 ? -13.976 0.077 5.632 1.00 94.56 80 GLY A C 1
ATOM 627 O O . GLY A 1 80 ? -14.412 1.129 5.174 1.00 94.56 80 GLY A O 1
ATOM 628 N N . VAL A 1 81 ? -12.786 -0.003 6.234 1.00 95.94 81 VAL A N 1
ATOM 629 C CA . VAL A 1 81 ? -11.750 1.030 6.076 1.00 95.94 81 VAL A CA 1
ATOM 630 C C . VAL A 1 81 ? -11.158 0.911 4.671 1.00 95.94 81 VAL A C 1
ATOM 632 O O . VAL A 1 81 ? -10.856 -0.197 4.229 1.00 95.94 81 VAL A O 1
ATOM 635 N N . ASP A 1 82 ? -10.981 2.034 3.974 1.00 93.94 82 ASP A N 1
ATOM 636 C CA . ASP A 1 82 ? -10.481 2.032 2.597 1.00 93.94 82 ASP A CA 1
ATOM 637 C C . ASP A 1 82 ? -9.036 1.524 2.559 1.00 93.94 82 ASP A C 1
ATOM 639 O O . ASP A 1 82 ? -8.161 2.073 3.235 1.00 93.94 82 ASP A O 1
ATOM 643 N N . THR A 1 83 ? -8.764 0.526 1.717 1.00 93.38 83 THR A N 1
ATOM 644 C CA . THR A 1 83 ? -7.429 -0.073 1.584 1.00 93.38 83 THR A CA 1
ATOM 645 C C . THR A 1 83 ? -6.419 0.859 0.924 1.00 93.38 83 THR A C 1
ATOM 647 O O . THR A 1 83 ? -5.293 0.946 1.402 1.00 93.38 83 THR A O 1
ATOM 650 N N . LYS A 1 84 ? -6.801 1.612 -0.117 1.00 91.75 84 LYS A N 1
ATOM 651 C CA . LYS A 1 84 ? -5.917 2.584 -0.800 1.00 91.75 84 LYS A CA 1
ATOM 652 C C . LYS A 1 84 ? -4.543 1.965 -1.136 1.00 91.75 84 LYS A C 1
ATOM 654 O O . LYS A 1 84 ? -4.480 0.882 -1.709 1.00 91.75 84 LYS A O 1
ATOM 659 N N . ASP A 1 85 ? -3.444 2.624 -0.765 1.00 92.00 85 ASP A N 1
ATOM 660 C CA . ASP A 1 85 ? -2.059 2.168 -0.930 1.00 92.00 85 ASP A CA 1
ATOM 661 C C . ASP A 1 85 ? -1.588 1.179 0.155 1.00 92.00 85 ASP A C 1
ATOM 663 O O . ASP A 1 85 ? -0.404 0.846 0.192 1.00 92.00 85 ASP A O 1
ATOM 667 N N . ALA A 1 86 ? -2.473 0.655 1.015 1.00 95.88 86 ALA A N 1
ATOM 668 C CA . ALA A 1 86 ? -2.106 -0.299 2.069 1.00 95.88 86 ALA A CA 1
ATOM 669 C C . ALA A 1 86 ? -1.370 -1.532 1.526 1.00 95.88 86 ALA A C 1
ATOM 671 O O . ALA A 1 86 ? -0.433 -1.998 2.167 1.00 95.88 86 ALA A O 1
ATOM 672 N N . LEU A 1 87 ? -1.725 -2.023 0.330 1.00 97.31 87 LEU A N 1
ATOM 673 C CA . LEU A 1 87 ? -1.002 -3.133 -0.300 1.00 97.31 87 LEU A CA 1
ATOM 674 C C . LEU A 1 87 ? 0.475 -2.782 -0.539 1.00 97.31 87 LEU A C 1
ATOM 676 O O . LEU A 1 87 ? 1.355 -3.589 -0.254 1.00 97.31 87 LEU A O 1
ATOM 680 N N . LEU A 1 88 ? 0.762 -1.570 -1.022 1.00 96.94 88 LEU A N 1
ATOM 681 C CA . LEU A 1 88 ? 2.136 -1.122 -1.254 1.00 96.94 88 LEU A CA 1
ATOM 682 C C . LEU A 1 88 ? 2.899 -0.969 0.066 1.00 96.94 88 LEU A C 1
ATOM 684 O O . LEU A 1 88 ? 4.066 -1.346 0.138 1.00 96.94 88 LEU A O 1
ATOM 688 N N . HIS A 1 89 ? 2.240 -0.492 1.127 1.00 97.25 89 HIS A N 1
ATOM 689 C CA . HIS A 1 89 ? 2.834 -0.455 2.469 1.00 97.25 89 HIS A CA 1
ATOM 690 C C . HIS A 1 89 ? 3.129 -1.860 3.009 1.00 97.25 89 HIS A C 1
ATOM 692 O O . HIS A 1 89 ? 4.221 -2.080 3.523 1.00 97.25 89 HIS A O 1
ATOM 698 N N . ALA A 1 90 ? 2.224 -2.827 2.828 1.00 98.25 90 ALA A N 1
ATOM 699 C CA . ALA A 1 90 ? 2.435 -4.215 3.250 1.00 98.25 90 ALA A CA 1
ATOM 700 C C . ALA A 1 90 ? 3.625 -4.862 2.529 1.00 98.25 90 ALA A C 1
ATOM 702 O O . ALA A 1 90 ? 4.474 -5.476 3.172 1.00 98.25 90 ALA A O 1
ATOM 703 N N . ILE A 1 91 ? 3.750 -4.646 1.214 1.00 98.06 91 ILE A N 1
ATOM 704 C CA . ILE A 1 91 ? 4.910 -5.101 0.436 1.00 98.06 91 ILE A CA 1
ATOM 705 C C . ILE A 1 91 ? 6.185 -4.388 0.896 1.00 98.06 91 ILE A C 1
ATOM 707 O O . ILE A 1 91 ? 7.235 -5.014 1.030 1.00 98.06 91 ILE A O 1
ATOM 711 N N . ASN A 1 92 ? 6.116 -3.079 1.154 1.00 97.12 92 ASN A N 1
ATOM 712 C CA . ASN A 1 92 ? 7.267 -2.309 1.610 1.00 97.12 92 ASN A CA 1
ATOM 713 C C . ASN A 1 92 ? 7.785 -2.774 2.982 1.00 97.12 92 ASN A C 1
ATOM 715 O O . ASN A 1 92 ? 9.000 -2.729 3.193 1.00 97.12 92 ASN A O 1
ATOM 719 N N . SER A 1 93 ? 6.884 -3.223 3.858 1.00 97.12 93 SER A N 1
ATOM 720 C CA . SER A 1 93 ? 7.178 -3.826 5.165 1.00 97.12 93 SER A CA 1
ATOM 721 C C . SER A 1 93 ? 7.439 -5.336 5.106 1.00 97.12 93 SER A C 1
ATOM 723 O O . SER A 1 93 ? 7.687 -5.934 6.143 1.00 97.12 93 SER A O 1
ATOM 725 N N . GLU A 1 94 ? 7.387 -5.955 3.920 1.00 97.31 94 GLU A N 1
ATOM 726 C CA . GLU A 1 94 ? 7.574 -7.402 3.718 1.00 97.31 94 GLU A CA 1
ATOM 727 C C . GLU A 1 94 ? 6.598 -8.282 4.526 1.00 97.31 94 GLU A C 1
ATOM 729 O O . GLU A 1 94 ? 6.887 -9.436 4.835 1.00 97.31 94 GLU A O 1
ATOM 734 N N . PHE A 1 95 ? 5.411 -7.749 4.836 1.00 98.31 95 PHE A N 1
ATOM 735 C CA . PHE A 1 95 ? 4.392 -8.431 5.630 1.00 98.31 95 PHE A CA 1
ATOM 736 C C . PHE A 1 95 ? 3.518 -9.327 4.741 1.00 98.31 95 PHE A C 1
ATOM 738 O O . PHE A 1 95 ? 2.458 -8.915 4.263 1.00 98.31 95 PHE A O 1
ATOM 745 N N . VAL A 1 96 ? 3.990 -10.551 4.496 1.00 98.12 96 VAL A N 1
ATOM 746 C CA . VAL A 1 96 ? 3.420 -11.498 3.521 1.00 98.12 96 VAL A CA 1
ATOM 747 C C . VAL A 1 96 ? 1.941 -11.795 3.783 1.00 98.12 96 VAL A C 1
ATOM 749 O O . VAL A 1 96 ? 1.127 -11.705 2.867 1.00 98.12 96 VAL A O 1
ATOM 752 N N . GLU A 1 97 ? 1.561 -12.078 5.027 1.00 98.25 97 GLU A N 1
ATOM 753 C CA . GLU A 1 97 ? 0.187 -12.449 5.374 1.00 98.25 97 GLU A CA 1
ATOM 754 C C . GLU A 1 97 ? -0.796 -11.293 5.138 1.00 98.25 97 GLU A C 1
ATOM 756 O O . GLU A 1 97 ? -1.921 -11.500 4.680 1.00 98.25 97 GLU A O 1
ATOM 761 N N . ALA A 1 98 ? -0.368 -10.053 5.401 1.00 98.38 98 ALA A N 1
ATOM 762 C CA . ALA A 1 98 ? -1.174 -8.877 5.091 1.00 98.38 98 ALA A CA 1
ATOM 763 C C . ALA A 1 98 ? -1.295 -8.653 3.578 1.00 98.38 98 ALA A C 1
ATOM 765 O O . ALA A 1 98 ? -2.351 -8.224 3.116 1.00 98.38 98 ALA A O 1
ATOM 766 N N . VAL A 1 99 ? -0.249 -8.956 2.800 1.00 98.38 99 VAL A N 1
ATOM 767 C CA . VAL A 1 99 ? -0.308 -8.904 1.331 1.00 98.38 99 VAL A CA 1
ATOM 768 C C . VAL A 1 99 ? -1.355 -9.879 0.798 1.00 98.38 99 VAL A C 1
ATOM 770 O O . VAL A 1 99 ? -2.186 -9.472 -0.011 1.00 98.38 99 VAL A O 1
ATOM 773 N N . GLU A 1 100 ? -1.353 -11.131 1.258 1.00 98.00 100 GLU A N 1
ATOM 774 C CA . GLU A 1 100 ? -2.351 -12.121 0.835 1.00 98.00 100 GLU A CA 1
ATOM 775 C C . GLU A 1 100 ? -3.771 -11.672 1.183 1.00 98.00 100 GLU A C 1
ATOM 777 O O . GLU A 1 100 ? -4.623 -11.614 0.296 1.00 98.00 100 GLU A O 1
ATOM 782 N N . LEU A 1 101 ? -4.002 -11.252 2.431 1.00 98.38 101 LEU A N 1
ATOM 783 C CA . LEU A 1 101 ? -5.309 -10.780 2.890 1.00 98.38 101 LEU A CA 1
ATOM 784 C C . LEU A 1 101 ? -5.816 -9.586 2.069 1.00 98.38 101 LEU A C 1
ATOM 786 O O . LEU A 1 101 ? -6.989 -9.534 1.694 1.00 98.38 101 LEU A O 1
ATOM 790 N N . LEU A 1 102 ? -4.948 -8.612 1.781 1.00 98.06 102 LEU A N 1
ATOM 791 C CA . LEU A 1 102 ? -5.318 -7.426 1.007 1.00 98.06 102 LEU A CA 1
ATOM 792 C C . LEU A 1 102 ? -5.604 -7.760 -0.462 1.00 98.06 102 LEU A C 1
ATOM 794 O O . LEU A 1 102 ? -6.522 -7.176 -1.036 1.00 98.06 102 LEU A O 1
ATOM 798 N N . LEU A 1 103 ? -4.863 -8.694 -1.064 1.00 97.38 103 LEU A N 1
ATOM 799 C CA . LEU A 1 103 ? -5.121 -9.161 -2.430 1.00 97.38 103 LEU A CA 1
ATOM 800 C C . LEU A 1 103 ? -6.439 -9.935 -2.521 1.00 97.38 103 LEU A C 1
ATOM 802 O O . LEU A 1 103 ? -7.228 -9.676 -3.424 1.00 97.38 103 LEU A O 1
ATOM 806 N N . GLU A 1 104 ? -6.715 -10.824 -1.566 1.00 96.62 104 GLU A N 1
ATOM 807 C CA . GLU A 1 104 ? -7.998 -11.533 -1.483 1.00 96.62 104 GLU A CA 1
ATOM 808 C C . GLU A 1 104 ? -9.171 -10.565 -1.323 1.00 96.62 104 GLU A C 1
ATOM 810 O O . GLU A 1 104 ? -10.213 -10.727 -1.957 1.00 96.62 104 GLU A O 1
ATOM 815 N N . HIS A 1 105 ? -9.007 -9.523 -0.503 1.00 96.38 105 HIS A N 1
ATOM 816 C CA . HIS A 1 105 ? -10.017 -8.481 -0.387 1.00 96.38 105 HIS A CA 1
ATOM 817 C C . HIS A 1 105 ? -10.216 -7.727 -1.706 1.00 96.38 105 HIS A C 1
ATOM 819 O O . HIS A 1 105 ? -11.360 -7.501 -2.108 1.00 96.38 105 HIS A O 1
ATOM 825 N N . GLU A 1 106 ? -9.127 -7.367 -2.392 1.00 95.19 106 GLU A N 1
ATOM 826 C CA . GLU A 1 106 ? -9.185 -6.666 -3.675 1.00 95.19 106 GLU A CA 1
ATOM 827 C C . GLU A 1 106 ? -9.918 -7.493 -4.737 1.00 95.19 106 GLU A C 1
ATOM 829 O O . GLU A 1 106 ? -10.776 -6.955 -5.428 1.00 95.19 106 GLU A O 1
ATOM 834 N N . GLU A 1 107 ? -9.674 -8.803 -4.824 1.00 93.44 107 GLU A N 1
ATOM 835 C CA . GLU A 1 107 ? -10.372 -9.708 -5.753 1.00 93.44 107 GLU A CA 1
ATOM 836 C C . GLU A 1 107 ? -11.900 -9.714 -5.556 1.00 93.44 107 GLU A C 1
ATOM 838 O O . GLU A 1 107 ? -12.651 -9.948 -6.504 1.00 93.44 107 GLU A O 1
ATOM 843 N N . ILE A 1 108 ? -12.379 -9.435 -4.339 1.00 93.94 108 ILE A N 1
ATOM 844 C CA . ILE A 1 108 ? -13.812 -9.377 -4.018 1.00 93.94 108 ILE A CA 1
ATOM 845 C C . ILE A 1 108 ? -14.426 -8.033 -4.432 1.00 93.94 108 ILE A C 1
ATOM 847 O O . ILE A 1 108 ? -15.586 -7.989 -4.856 1.00 93.94 108 ILE A O 1
ATOM 851 N N . ILE A 1 109 ? -13.692 -6.930 -4.259 1.00 92.94 109 ILE A N 1
ATOM 852 C CA . ILE A 1 109 ? -14.221 -5.572 -4.465 1.00 92.94 109 ILE A CA 1
ATOM 853 C C . ILE A 1 109 ? -13.933 -5.009 -5.860 1.00 92.94 109 ILE A C 1
ATOM 855 O O . ILE A 1 109 ? -14.672 -4.131 -6.320 1.00 92.94 109 ILE A O 1
ATOM 859 N N . HIS A 1 110 ? -12.882 -5.493 -6.522 1.00 92.69 110 HIS A N 1
ATOM 860 C CA . HIS A 1 110 ? -12.446 -5.021 -7.826 1.00 92.69 110 HIS A CA 1
ATOM 861 C C . HIS A 1 110 ? -13.467 -5.380 -8.906 1.00 92.69 110 HIS A C 1
ATOM 863 O O . HIS A 1 110 ? -14.096 -6.439 -8.895 1.00 92.69 110 HIS A O 1
ATOM 869 N N . LYS A 1 111 ? -13.632 -4.472 -9.866 1.00 90.56 111 LYS A N 1
ATOM 870 C CA . LYS A 1 111 ? -14.502 -4.660 -11.024 1.00 90.56 111 LYS A CA 1
ATOM 871 C C . LYS A 1 111 ? -13.714 -4.395 -12.288 1.00 90.56 111 LYS A C 1
ATOM 873 O O . LYS A 1 111 ? -13.031 -3.377 -12.381 1.00 90.56 111 LYS A O 1
ATOM 878 N N . ASP A 1 112 ? -13.903 -5.260 -13.276 1.00 87.88 112 ASP A N 1
ATOM 879 C CA . ASP A 1 112 ? -13.249 -5.136 -14.573 1.00 87.88 112 ASP A CA 1
ATOM 880 C C . ASP A 1 112 ? -13.448 -3.735 -15.173 1.00 87.88 112 ASP A C 1
ATOM 882 O O . ASP A 1 112 ? -14.573 -3.268 -15.378 1.00 87.88 112 ASP A O 1
ATOM 886 N N . GLY A 1 113 ? -12.333 -3.068 -15.475 1.00 85.75 113 GLY A N 1
ATOM 887 C CA . GLY A 1 113 ?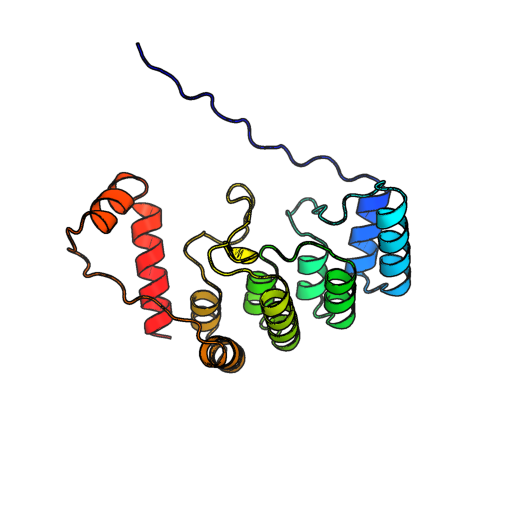 -12.307 -1.725 -16.056 1.00 85.75 113 GLY A CA 1
ATOM 888 C C . GLY A 1 113 ? -12.264 -0.579 -15.041 1.00 85.75 113 GLY A C 1
ATOM 889 O O . GLY A 1 113 ? -12.103 0.570 -15.457 1.00 85.75 113 GLY A O 1
ATOM 890 N N . GLU A 1 114 ? -12.365 -0.858 -13.739 1.00 89.19 114 GLU A N 1
ATOM 891 C CA . GLU A 1 114 ? -12.029 0.108 -12.692 1.00 89.19 114 GLU A CA 1
ATOM 892 C C . GLU A 1 114 ? -10.533 0.050 -12.348 1.00 89.19 114 GLU A C 1
ATOM 894 O O . GLU A 1 114 ? -9.847 -0.940 -12.590 1.00 89.19 114 GLU A O 1
ATOM 899 N N . GLN A 1 115 ? -10.018 1.144 -11.792 1.00 88.25 115 GLN A N 1
ATOM 900 C CA . GLN A 1 115 ? -8.675 1.178 -11.216 1.00 88.25 115 GLN A CA 1
ATOM 901 C C . GLN A 1 115 ? -8.630 0.377 -9.912 1.00 88.25 115 GLN A C 1
ATOM 903 O O . GLN A 1 115 ? -9.604 0.384 -9.150 1.00 88.25 115 GLN A O 1
ATOM 908 N N . TYR A 1 116 ? -7.487 -0.247 -9.632 1.00 91.12 116 TYR A N 1
ATOM 909 C CA . TYR A 1 116 ? -7.250 -0.927 -8.357 1.00 91.12 116 TYR A CA 1
ATOM 910 C C . TYR A 1 116 ? -7.198 0.064 -7.188 1.00 91.12 116 TYR A C 1
ATOM 912 O O . TYR A 1 116 ? -6.902 1.250 -7.368 1.00 91.12 116 TYR A O 1
ATOM 920 N N . SER A 1 117 ? -7.433 -0.411 -5.964 1.00 90.62 117 SER A N 1
ATOM 921 C CA . SER A 1 117 ? -7.424 0.442 -4.765 1.00 90.62 117 SER A CA 1
ATOM 922 C C . SER A 1 117 ? -6.127 1.245 -4.591 1.00 90.62 117 SER A C 1
ATOM 924 O O . SER A 1 117 ? -6.182 2.433 -4.269 1.00 90.62 117 SER A O 1
ATOM 926 N N . TRP A 1 118 ? -4.967 0.647 -4.885 1.00 90.00 118 TRP A N 1
ATOM 927 C CA . TRP A 1 118 ? -3.656 1.314 -4.802 1.00 90.00 118 TRP A CA 1
ATOM 928 C C . TRP A 1 118 ? -3.392 2.321 -5.931 1.00 90.00 118 TRP A C 1
ATOM 930 O O . TRP A 1 118 ? -2.466 3.120 -5.834 1.00 90.00 118 TRP A O 1
ATOM 940 N N . GLU A 1 119 ? -4.204 2.318 -6.988 1.00 89.00 119 GLU A N 1
ATOM 941 C CA . GLU A 1 119 ? -4.162 3.317 -8.063 1.00 89.00 119 GLU A CA 1
ATOM 942 C C . GLU A 1 119 ? -5.120 4.487 -7.787 1.00 89.00 119 GLU A C 1
ATOM 944 O O . GLU A 1 119 ? -4.921 5.599 -8.278 1.00 89.00 119 GLU A O 1
ATOM 949 N N . ARG A 1 120 ? -6.152 4.256 -6.964 1.00 86.44 120 ARG A N 1
ATOM 950 C CA . ARG A 1 120 ? -7.195 5.225 -6.591 1.00 86.44 120 ARG A CA 1
ATOM 951 C C . ARG A 1 120 ? -6.797 6.092 -5.395 1.00 86.44 120 ARG A C 1
ATOM 953 O O . ARG A 1 120 ? -7.616 6.381 -4.520 1.00 86.44 120 ARG A O 1
ATOM 960 N N . VAL A 1 121 ? -5.540 6.517 -5.354 1.00 86.00 121 VAL A N 1
ATOM 961 C CA . VAL A 1 121 ? -5.001 7.369 -4.290 1.00 86.00 121 VAL A CA 1
ATOM 962 C C . VAL A 1 121 ? -4.935 8.832 -4.714 1.00 86.00 121 VAL A C 1
ATOM 964 O O . VAL A 1 121 ? -4.820 9.162 -5.895 1.00 86.00 121 VAL A O 1
ATOM 967 N N . ASP A 1 122 ? -5.000 9.734 -3.736 1.00 85.81 122 ASP A N 1
ATOM 968 C CA . ASP A 1 122 ? -4.707 11.143 -3.978 1.00 85.81 122 ASP A CA 1
ATOM 969 C C . ASP A 1 122 ? -3.192 11.315 -4.139 1.00 85.81 122 ASP A C 1
ATOM 971 O O . ASP A 1 122 ? -2.448 11.353 -3.156 1.00 85.81 122 ASP A O 1
ATOM 975 N N . TRP A 1 123 ? -2.747 11.445 -5.390 1.00 82.69 123 TRP A N 1
ATOM 976 C CA . TRP A 1 123 ? -1.341 11.607 -5.770 1.00 82.69 123 TRP A CA 1
ATOM 977 C C . TRP A 1 123 ? -0.665 12.851 -5.185 1.00 82.69 123 TRP A C 1
ATOM 979 O O . TRP A 1 123 ? 0.561 12.925 -5.196 1.00 82.69 123 TRP A O 1
ATOM 989 N N . SER A 1 124 ? -1.421 13.819 -4.655 1.00 80.62 124 SER A N 1
ATOM 990 C CA . SER A 1 124 ? -0.839 14.948 -3.918 1.00 80.62 124 SER A CA 1
ATOM 991 C C . SER A 1 124 ? -0.354 14.561 -2.514 1.00 80.62 124 SER A C 1
ATOM 993 O O . SER A 1 124 ? 0.473 15.264 -1.933 1.00 80.62 124 SER A O 1
ATOM 995 N N . THR A 1 125 ? -0.843 13.433 -1.990 1.00 79.50 125 THR A N 1
ATOM 996 C CA . THR A 1 125 ? -0.554 12.911 -0.643 1.00 79.50 125 THR A CA 1
ATOM 997 C C . THR A 1 125 ? -0.045 11.468 -0.634 1.00 79.50 125 THR A C 1
ATOM 999 O O . THR A 1 125 ? 0.237 10.932 0.435 1.00 79.50 125 THR A O 1
ATOM 1002 N N . ALA A 1 126 ? 0.063 10.826 -1.799 1.00 85.38 126 ALA A N 1
ATOM 1003 C CA . ALA A 1 126 ? 0.474 9.433 -1.912 1.00 85.38 126 ALA A CA 1
ATOM 1004 C C . ALA A 1 126 ? 1.928 9.231 -1.453 1.00 85.38 126 ALA A C 1
ATOM 1006 O O . ALA A 1 126 ? 2.807 10.044 -1.745 1.00 85.38 126 ALA A O 1
ATOM 1007 N N . SER A 1 127 ? 2.183 8.112 -0.770 1.00 87.88 127 SER A N 1
ATOM 1008 C CA . SER A 1 127 ? 3.531 7.749 -0.301 1.00 87.88 127 SER A CA 1
ATOM 1009 C C . SER A 1 127 ? 4.418 7.186 -1.416 1.00 87.88 127 SER A C 1
ATOM 1011 O O . SER A 1 127 ? 5.645 7.231 -1.325 1.00 87.88 127 SER A O 1
ATOM 1013 N N . PHE A 1 128 ? 3.796 6.661 -2.471 1.00 90.81 128 PHE A N 1
ATOM 1014 C CA . PHE A 1 128 ? 4.461 6.032 -3.607 1.00 90.81 128 PHE A CA 1
ATOM 1015 C C . PHE A 1 128 ? 4.220 6.837 -4.879 1.00 90.81 128 PHE A C 1
ATOM 1017 O O . PHE A 1 128 ? 3.165 7.450 -5.061 1.00 90.81 128 PHE A O 1
ATOM 1024 N N . THR A 1 129 ? 5.201 6.824 -5.780 1.00 88.94 129 THR A N 1
ATOM 1025 C CA . THR A 1 129 ? 5.027 7.421 -7.101 1.00 88.94 129 THR A CA 1
ATOM 1026 C C . THR A 1 129 ? 4.110 6.538 -7.957 1.00 88.94 129 THR A C 1
ATOM 1028 O O . THR A 1 129 ? 4.106 5.316 -7.804 1.00 88.94 129 THR A O 1
ATOM 1031 N N . PRO A 1 130 ? 3.321 7.124 -8.870 1.00 86.81 130 PRO A N 1
ATOM 1032 C CA . PRO A 1 130 ? 2.299 6.400 -9.639 1.00 86.81 130 PRO A CA 1
ATOM 1033 C C . PRO A 1 130 ? 2.834 5.338 -10.609 1.00 86.81 130 PRO A C 1
ATOM 1035 O O . PRO A 1 130 ? 2.054 4.598 -11.196 1.00 86.81 130 PRO A O 1
ATOM 1038 N N . ASP A 1 131 ? 4.142 5.291 -10.839 1.00 87.88 131 ASP A N 1
ATOM 1039 C CA . ASP A 1 131 ? 4.821 4.249 -11.609 1.00 87.88 131 ASP A CA 1
ATOM 1040 C C . ASP A 1 131 ? 5.165 2.999 -10.778 1.00 87.88 131 ASP A C 1
ATOM 1042 O O . ASP A 1 131 ? 5.484 1.956 -11.345 1.00 87.88 131 ASP A O 1
ATOM 1046 N N . ILE A 1 132 ? 5.080 3.064 -9.445 1.00 91.94 132 ILE A N 1
ATOM 1047 C CA . ILE A 1 132 ? 5.333 1.919 -8.567 1.00 91.94 132 ILE A CA 1
ATOM 1048 C C . ILE A 1 132 ? 4.077 1.051 -8.476 1.00 91.94 132 ILE A C 1
ATOM 1050 O O . ILE A 1 132 ? 3.124 1.362 -7.764 1.00 91.94 132 ILE A O 1
ATOM 1054 N N . THR A 1 133 ? 4.099 -0.078 -9.180 1.00 93.38 133 THR A N 1
ATOM 1055 C CA . THR A 1 133 ? 3.092 -1.140 -9.046 1.00 93.38 133 THR A CA 1
ATOM 1056 C C . THR A 1 133 ? 3.477 -2.124 -7.931 1.00 93.38 133 THR A C 1
ATOM 1058 O O . THR A 1 133 ? 4.663 -2.220 -7.592 1.00 93.38 133 THR A O 1
ATOM 1061 N N . PRO A 1 134 ? 2.528 -2.918 -7.390 1.00 96.12 134 PRO A N 1
ATOM 1062 C CA . PRO A 1 134 ? 2.835 -3.958 -6.403 1.00 96.12 134 PRO A CA 1
ATOM 1063 C C . PRO A 1 134 ? 3.959 -4.904 -6.848 1.00 96.12 134 PRO A C 1
ATOM 1065 O O . PRO A 1 134 ? 4.863 -5.204 -6.071 1.00 96.12 134 PRO A O 1
ATOM 1068 N N . LEU A 1 135 ? 3.957 -5.309 -8.124 1.00 96.00 135 LEU A N 1
ATOM 1069 C CA . LEU A 1 135 ? 4.974 -6.205 -8.677 1.00 96.00 135 LEU A CA 1
ATOM 1070 C C . LEU A 1 135 ? 6.349 -5.528 -8.797 1.00 96.00 135 LEU A C 1
ATOM 1072 O O . LEU A 1 135 ? 7.357 -6.150 -8.469 1.00 96.00 135 LEU A O 1
ATOM 1076 N N . ILE A 1 136 ? 6.403 -4.252 -9.209 1.00 95.50 136 ILE A N 1
ATOM 1077 C CA . ILE A 1 136 ? 7.654 -3.471 -9.237 1.00 95.50 136 ILE A CA 1
ATOM 1078 C C . ILE A 1 136 ? 8.232 -3.351 -7.827 1.00 95.50 136 ILE A C 1
ATOM 1080 O O . ILE A 1 136 ? 9.425 -3.580 -7.629 1.00 95.50 136 ILE A O 1
ATOM 1084 N N . LEU A 1 137 ? 7.391 -3.020 -6.846 1.00 96.69 137 LEU A N 1
ATOM 1085 C CA . LEU A 1 137 ? 7.828 -2.841 -5.466 1.00 96.69 137 LEU A CA 1
ATOM 1086 C C . LEU A 1 137 ? 8.331 -4.155 -4.858 1.00 96.69 137 LEU A C 1
ATOM 1088 O O . LEU A 1 137 ? 9.400 -4.171 -4.251 1.00 96.69 137 LEU A O 1
ATOM 1092 N N . ALA A 1 138 ? 7.613 -5.260 -5.076 1.00 97.31 138 ALA A N 1
ATOM 1093 C CA . ALA A 1 138 ? 8.027 -6.588 -4.629 1.00 97.31 138 ALA A CA 1
ATOM 1094 C C . ALA A 1 138 ? 9.364 -7.017 -5.259 1.00 97.31 138 ALA A C 1
ATOM 1096 O O . ALA A 1 138 ? 10.234 -7.540 -4.561 1.00 97.31 138 ALA A O 1
ATOM 1097 N N . ALA A 1 139 ? 9.568 -6.723 -6.550 1.00 96.38 139 ALA A N 1
ATOM 1098 C CA . ALA A 1 139 ? 10.836 -6.968 -7.235 1.00 96.38 139 ALA A CA 1
ATOM 1099 C C . ALA A 1 139 ? 11.977 -6.142 -6.630 1.00 96.38 139 ALA A C 1
ATOM 1101 O O . ALA A 1 139 ? 13.037 -6.679 -6.326 1.00 96.38 139 ALA A O 1
ATOM 1102 N N . HIS A 1 140 ? 11.754 -4.851 -6.360 1.00 95.62 140 HIS A N 1
ATOM 1103 C CA . HIS A 1 140 ? 12.765 -3.990 -5.730 1.00 95.62 140 HIS A CA 1
ATOM 1104 C C . HIS A 1 140 ? 13.135 -4.437 -4.313 1.00 95.62 140 HIS A C 1
ATOM 1106 O O . HIS A 1 140 ? 14.259 -4.177 -3.876 1.00 95.62 140 HIS A O 1
ATOM 1112 N N . LYS A 1 141 ? 12.201 -5.081 -3.604 1.00 96.12 141 LYS A N 1
ATOM 1113 C CA . LYS A 1 141 ? 12.416 -5.691 -2.284 1.00 96.12 141 LYS A CA 1
ATOM 1114 C C . LYS A 1 141 ? 13.096 -7.056 -2.357 1.00 96.12 141 LYS A C 1
ATOM 1116 O O . LYS A 1 141 ? 13.574 -7.534 -1.337 1.00 96.12 141 LYS A O 1
ATOM 1121 N N . ASN A 1 142 ? 13.177 -7.656 -3.546 1.00 95.50 142 ASN A N 1
ATOM 1122 C CA . ASN A 1 142 ? 13.703 -9.001 -3.766 1.00 95.50 142 ASN A CA 1
ATOM 1123 C C . ASN A 1 142 ? 13.028 -10.059 -2.865 1.00 95.50 142 ASN A C 1
ATOM 1125 O O . ASN A 1 142 ? 13.666 -10.999 -2.388 1.00 95.50 142 ASN A O 1
ATOM 1129 N N . ASN A 1 143 ? 11.727 -9.887 -2.607 1.00 95.75 143 ASN A N 1
ATOM 1130 C CA . ASN A 1 143 ? 10.946 -10.808 -1.790 1.00 95.75 143 ASN A CA 1
ATOM 1131 C C . ASN A 1 143 ? 10.237 -11.823 -2.701 1.00 95.75 143 ASN A C 1
ATOM 1133 O O . ASN A 1 143 ? 9.193 -11.541 -3.295 1.00 95.75 143 ASN A O 1
ATOM 1137 N N . TYR A 1 144 ? 10.839 -13.008 -2.829 1.00 95.62 144 TYR A N 1
ATOM 1138 C CA . TYR A 1 144 ? 10.372 -14.070 -3.727 1.00 95.62 144 TYR A CA 1
ATOM 1139 C C . TYR A 1 144 ? 8.974 -14.590 -3.393 1.00 95.62 144 TYR A C 1
ATOM 1141 O O . TYR A 1 144 ? 8.260 -15.022 -4.296 1.00 95.62 144 TYR A O 1
ATOM 1149 N N . GLU A 1 145 ? 8.583 -14.568 -2.121 1.00 97.75 145 GLU A N 1
ATOM 1150 C CA . GLU A 1 145 ? 7.283 -15.069 -1.683 1.00 97.75 145 GLU A CA 1
ATOM 1151 C C . GLU A 1 145 ? 6.166 -14.145 -2.165 1.00 97.75 145 GLU A C 1
ATOM 1153 O O . GLU A 1 145 ? 5.274 -14.582 -2.892 1.00 97.75 145 GLU A O 1
ATOM 1158 N N . ILE A 1 146 ? 6.298 -12.844 -1.897 1.00 98.00 146 ILE A N 1
ATOM 1159 C CA . ILE A 1 146 ? 5.370 -11.816 -2.388 1.00 98.00 146 ILE A CA 1
ATOM 1160 C C . ILE A 1 146 ? 5.349 -11.779 -3.920 1.00 98.00 146 ILE A C 1
ATOM 1162 O O . ILE A 1 146 ? 4.280 -11.706 -4.526 1.00 98.00 146 ILE A O 1
ATOM 1166 N N . LEU A 1 147 ? 6.517 -11.861 -4.569 1.00 96.50 147 LEU A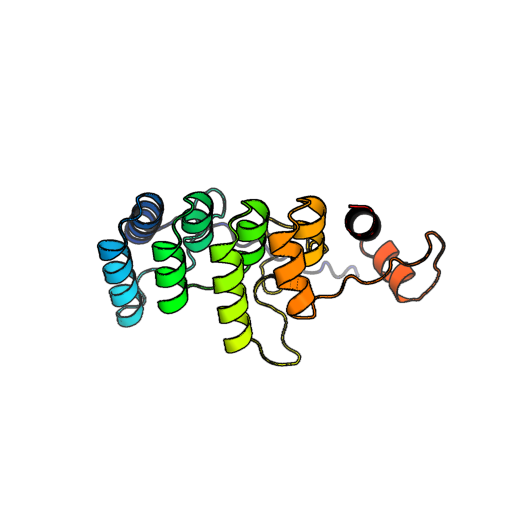 N 1
ATOM 1167 C CA . LEU A 1 147 ? 6.602 -11.931 -6.030 1.00 96.50 147 LEU A CA 1
ATOM 1168 C C . LEU A 1 147 ? 5.800 -13.108 -6.580 1.00 96.50 147 LEU A C 1
ATOM 1170 O O . LEU A 1 147 ? 5.025 -12.938 -7.519 1.00 96.50 147 LEU A O 1
ATOM 1174 N N . LYS A 1 148 ? 5.967 -14.293 -5.991 1.00 97.31 148 LYS A N 1
ATOM 1175 C CA . LYS A 1 148 ? 5.244 -15.488 -6.412 1.00 97.31 148 LYS A CA 1
ATOM 1176 C C . LYS A 1 148 ? 3.737 -15.326 -6.212 1.00 97.31 148 LYS A C 1
ATOM 1178 O O . LYS A 1 148 ? 2.993 -15.601 -7.144 1.00 97.31 148 LYS A O 1
ATOM 1183 N N . ILE A 1 149 ? 3.304 -14.814 -5.060 1.00 98.00 149 ILE A N 1
ATOM 1184 C CA . ILE A 1 149 ? 1.891 -14.523 -4.758 1.00 98.00 149 ILE A CA 1
ATOM 1185 C C . ILE A 1 149 ? 1.268 -13.620 -5.834 1.00 98.00 149 ILE A C 1
ATOM 1187 O O . ILE A 1 149 ? 0.163 -13.893 -6.305 1.00 98.00 149 ILE A O 1
ATOM 1191 N N . LEU A 1 150 ? 1.975 -12.560 -6.242 1.00 97.25 150 LEU A N 1
ATOM 1192 C CA . LEU A 1 150 ? 1.511 -11.622 -7.269 1.00 97.25 150 LEU A CA 1
ATOM 1193 C C . LEU A 1 150 ? 1.497 -12.250 -8.672 1.00 97.25 150 LEU A C 1
ATOM 1195 O O . LEU A 1 150 ? 0.542 -12.058 -9.425 1.00 97.25 150 LEU A O 1
ATOM 1199 N N . LEU A 1 151 ? 2.538 -13.005 -9.033 1.00 95.75 151 LEU A N 1
ATOM 1200 C CA . LEU A 1 151 ? 2.647 -13.664 -10.340 1.00 95.75 151 LEU A CA 1
ATOM 1201 C C . LEU A 1 151 ? 1.619 -14.789 -10.512 1.00 95.75 151 LEU A C 1
ATOM 1203 O O . LEU A 1 151 ? 1.017 -14.897 -11.579 1.00 95.75 151 LEU A O 1
ATOM 1207 N N . ASP A 1 152 ? 1.368 -15.580 -9.466 1.00 96.50 152 ASP A N 1
ATOM 1208 C CA . ASP A 1 152 ? 0.352 -16.641 -9.465 1.00 96.50 152 ASP A CA 1
ATOM 1209 C C . ASP A 1 152 ? -1.066 -16.059 -9.653 1.00 96.50 152 ASP A C 1
ATOM 1211 O O . ASP A 1 152 ? -1.938 -16.713 -10.226 1.00 96.50 152 ASP A O 1
ATOM 1215 N N . ARG A 1 153 ? -1.274 -14.795 -9.254 1.00 94.81 153 ARG A N 1
ATOM 1216 C CA . ARG A 1 153 ? -2.499 -14.006 -9.487 1.00 94.81 153 ARG A CA 1
ATOM 1217 C C . ARG A 1 153 ? -2.516 -13.247 -10.820 1.00 94.81 153 ARG A C 1
ATOM 1219 O O . ARG A 1 153 ? -3.439 -12.486 -11.089 1.00 94.81 153 ARG A O 1
ATOM 1226 N N . GLY A 1 154 ? -1.520 -13.459 -11.680 1.00 91.75 154 GLY A N 1
ATOM 1227 C CA . GLY A 1 154 ? -1.483 -12.901 -13.031 1.00 91.75 154 GLY A CA 1
ATOM 1228 C C . GLY A 1 154 ? -0.973 -11.463 -13.125 1.00 91.75 154 GLY A C 1
ATOM 1229 O O . GLY A 1 154 ? -1.163 -10.831 -14.164 1.00 91.75 154 GLY A O 1
ATOM 1230 N N . ALA A 1 155 ? -0.312 -10.934 -12.089 1.00 92.56 155 ALA A N 1
ATOM 1231 C CA . ALA A 1 155 ? 0.345 -9.635 -12.189 1.00 92.56 155 ALA A CA 1
ATOM 1232 C C . ALA A 1 155 ? 1.421 -9.659 -13.288 1.00 92.56 155 ALA A C 1
ATOM 1234 O O . ALA A 1 155 ? 2.221 -10.590 -13.384 1.00 92.56 155 ALA A O 1
ATOM 1235 N N . THR A 1 156 ? 1.472 -8.607 -14.106 1.00 90.56 156 THR A N 1
ATOM 1236 C CA . THR A 1 156 ? 2.435 -8.494 -15.209 1.00 90.56 156 THR A CA 1
ATOM 1237 C C . THR A 1 156 ? 3.266 -7.231 -15.097 1.00 90.56 156 THR A C 1
ATOM 1239 O O . THR A 1 156 ? 2.744 -6.170 -14.755 1.00 90.56 156 THR A O 1
ATOM 1242 N N . LEU A 1 157 ? 4.538 -7.325 -15.478 1.00 86.94 157 LEU A N 1
ATOM 1243 C CA . LEU A 1 157 ? 5.413 -6.172 -15.646 1.00 86.94 157 LEU A CA 1
ATOM 1244 C C . LEU A 1 157 ? 5.527 -5.842 -17.145 1.00 86.94 157 LEU A C 1
ATOM 1246 O O . LEU A 1 157 ? 5.935 -6.718 -17.915 1.00 86.94 157 LEU A O 1
ATOM 1250 N N . PRO A 1 158 ? 5.156 -4.628 -17.598 1.00 81.94 158 PRO A N 1
ATOM 1251 C CA . PRO A 1 158 ? 5.334 -4.256 -18.995 1.00 81.94 158 PRO A CA 1
ATOM 1252 C C . PRO A 1 158 ? 6.824 -4.188 -19.340 1.00 81.94 158 PRO A C 1
ATOM 1254 O O . PRO A 1 158 ? 7.642 -3.736 -18.541 1.00 81.94 158 PRO A O 1
ATOM 1257 N N . MET A 1 159 ? 7.177 -4.615 -20.553 1.00 85.00 159 MET A N 1
ATOM 1258 C CA . MET A 1 159 ? 8.544 -4.462 -21.047 1.00 85.00 159 MET A CA 1
ATOM 1259 C C . MET A 1 159 ? 8.813 -2.985 -21.371 1.00 85.00 159 MET A C 1
ATOM 1261 O O . MET A 1 159 ? 8.069 -2.409 -22.174 1.00 85.00 159 MET A O 1
ATOM 1265 N N . PRO A 1 160 ? 9.885 -2.386 -20.820 1.00 88.25 160 PRO A N 1
ATOM 1266 C CA . PRO A 1 160 ? 10.266 -1.023 -21.143 1.00 88.25 160 PRO A CA 1
ATOM 1267 C C . PRO A 1 160 ? 10.491 -0.848 -22.640 1.00 88.25 160 PRO A C 1
ATOM 1269 O O . PRO A 1 160 ? 11.115 -1.683 -23.303 1.00 88.25 160 PRO A O 1
ATOM 1272 N N . HIS A 1 161 ? 10.027 0.276 -23.176 1.00 89.44 161 HIS A N 1
ATOM 1273 C CA . HIS A 1 161 ? 10.374 0.677 -24.533 1.00 89.44 161 HIS A CA 1
ATOM 1274 C C . HIS A 1 161 ? 11.872 1.006 -24.651 1.00 89.44 161 HIS A C 1
ATOM 1276 O O . HIS A 1 161 ? 12.522 1.392 -23.678 1.00 89.44 161 HIS A O 1
ATOM 1282 N N . ASP A 1 162 ? 12.404 0.914 -25.876 1.00 87.38 162 ASP A N 1
ATOM 1283 C CA . ASP A 1 162 ? 13.768 1.357 -26.188 1.00 87.38 162 ASP A CA 1
ATOM 1284 C C . ASP A 1 162 ? 13.987 2.816 -25.759 1.00 87.38 162 ASP A C 1
ATOM 1286 O O . ASP A 1 162 ? 13.085 3.657 -25.849 1.00 87.38 162 ASP A O 1
ATOM 1290 N N . VAL A 1 163 ? 15.216 3.140 -25.349 1.00 85.50 163 VAL A N 1
ATOM 1291 C CA . VAL A 1 163 ? 15.590 4.484 -24.909 1.00 85.50 163 VAL A CA 1
ATOM 1292 C C . VAL A 1 163 ? 15.260 5.561 -25.945 1.00 85.50 163 VAL A C 1
ATOM 1294 O O . VAL A 1 163 ? 14.892 6.674 -25.568 1.00 85.50 163 VAL A O 1
ATOM 1297 N N . ARG A 1 164 ? 15.352 5.220 -27.235 1.00 88.38 164 ARG A N 1
ATOM 1298 C CA . ARG A 1 164 ? 15.089 6.104 -28.380 1.00 88.38 164 ARG A CA 1
ATOM 1299 C C . ARG A 1 164 ? 13.705 5.898 -29.005 1.00 88.38 164 ARG A C 1
ATOM 1301 O O . ARG A 1 164 ? 13.480 6.311 -30.144 1.00 88.38 164 ARG A O 1
ATOM 1308 N N . CYS A 1 165 ? 12.780 5.247 -28.300 1.00 91.75 165 CYS A N 1
ATOM 1309 C CA . CYS A 1 165 ? 11.429 5.037 -28.803 1.00 91.75 165 CYS A CA 1
ATOM 1310 C C . CYS A 1 165 ? 10.749 6.375 -29.128 1.00 91.75 165 CYS A C 1
ATOM 1312 O O . CYS A 1 165 ? 10.719 7.288 -28.310 1.00 91.75 165 CYS A O 1
ATOM 1314 N N . SER A 1 166 ? 10.192 6.475 -30.335 1.00 91.69 166 SER A N 1
ATOM 1315 C CA . SER A 1 166 ? 9.495 7.667 -30.838 1.00 91.69 166 SER A CA 1
ATOM 1316 C C . SER A 1 166 ? 8.001 7.402 -31.053 1.00 91.69 166 SER A C 1
ATOM 1318 O O . SER A 1 166 ? 7.390 7.959 -31.961 1.00 91.69 166 SER A O 1
ATOM 1320 N N . CYS A 1 167 ? 7.407 6.491 -30.274 1.00 94.81 167 CYS A N 1
ATOM 1321 C CA . CYS A 1 167 ? 5.963 6.290 -30.315 1.00 94.81 167 CYS A CA 1
ATOM 1322 C C . CYS A 1 167 ? 5.240 7.463 -29.638 1.00 94.81 167 CYS A C 1
ATOM 1324 O O . CYS A 1 167 ? 5.793 8.131 -28.763 1.00 94.81 167 CYS A O 1
ATOM 1326 N N . GLU A 1 168 ? 3.980 7.678 -30.014 1.00 95.00 168 GLU A N 1
ATOM 1327 C CA . GLU A 1 168 ? 3.173 8.796 -29.514 1.00 95.00 168 GLU A CA 1
ATOM 1328 C C . GLU A 1 168 ? 3.098 8.831 -27.979 1.00 95.00 168 GLU A C 1
ATOM 1330 O O . GLU A 1 168 ? 3.208 9.896 -27.379 1.00 95.00 168 GLU A O 1
ATOM 1335 N N . ARG A 1 169 ? 2.998 7.659 -27.332 1.00 91.19 169 ARG A N 1
ATOM 1336 C CA . ARG A 1 169 ? 2.974 7.547 -25.868 1.00 91.19 169 ARG A CA 1
ATOM 1337 C C . ARG A 1 169 ? 4.269 8.053 -25.223 1.00 91.19 169 ARG A C 1
ATOM 1339 O O . ARG A 1 169 ? 4.190 8.870 -24.315 1.00 91.19 169 ARG A O 1
ATOM 1346 N N . CYS A 1 170 ? 5.435 7.592 -25.684 1.00 91.19 170 CYS A N 1
ATOM 1347 C CA . CYS A 1 170 ? 6.722 8.004 -25.112 1.00 91.19 170 CYS A CA 1
ATOM 1348 C C . CYS A 1 170 ? 7.008 9.488 -25.357 1.00 91.19 170 CYS A C 1
ATOM 1350 O O . CYS A 1 170 ? 7.536 10.151 -24.472 1.00 91.19 170 CYS A O 1
ATOM 1352 N N . ILE A 1 171 ? 6.636 10.012 -26.530 1.00 92.88 171 ILE A N 1
A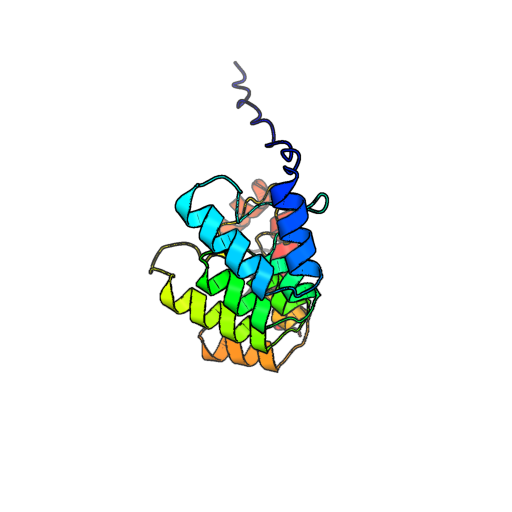TOM 1353 C CA . ILE A 1 171 ? 6.778 11.442 -26.832 1.00 92.88 171 ILE A CA 1
ATOM 1354 C C . ILE A 1 171 ? 5.908 12.258 -25.875 1.00 92.88 171 ILE A C 1
ATOM 1356 O O . ILE A 1 171 ? 6.423 13.139 -25.197 1.00 92.88 171 ILE A O 1
ATOM 1360 N N . ARG A 1 172 ? 4.621 11.911 -25.747 1.00 94.00 172 ARG A N 1
ATOM 1361 C CA . ARG A 1 172 ? 3.692 12.618 -24.859 1.00 94.00 172 ARG A CA 1
ATOM 1362 C C . ARG A 1 172 ? 4.141 12.581 -23.399 1.00 94.00 172 ARG A C 1
ATOM 1364 O O . ARG A 1 172 ? 4.220 13.626 -22.770 1.00 94.00 172 ARG A O 1
ATOM 1371 N N . GLU A 1 173 ? 4.470 11.403 -22.868 1.00 90.19 173 GLU A N 1
ATOM 1372 C CA . GLU A 1 173 ? 4.938 11.272 -21.480 1.00 90.19 173 GLU A CA 1
ATOM 1373 C C . GLU A 1 173 ? 6.240 12.052 -21.243 1.00 90.19 173 GLU A C 1
ATOM 1375 O O . GLU A 1 173 ? 6.395 12.685 -20.201 1.00 90.19 173 GLU A O 1
ATOM 1380 N N . SER A 1 174 ? 7.153 12.060 -22.220 1.00 90.31 174 SER A N 1
ATOM 1381 C CA . SER A 1 174 ? 8.394 12.833 -22.141 1.00 90.31 174 SER A CA 1
ATOM 1382 C C . SER A 1 174 ? 8.181 14.347 -22.245 1.00 90.31 174 SER A C 1
ATOM 1384 O O . SER A 1 174 ? 9.015 15.090 -21.734 1.00 90.31 174 SER A O 1
ATOM 1386 N N . GLU A 1 175 ? 7.142 14.817 -22.934 1.00 92.81 175 GLU A N 1
ATOM 1387 C CA . GLU A 1 175 ? 6.807 16.244 -23.046 1.00 92.81 175 GLU A CA 1
ATOM 1388 C C . GLU A 1 175 ? 6.030 16.750 -21.824 1.00 92.81 175 GLU A C 1
ATOM 1390 O O . GLU A 1 175 ? 6.238 17.885 -21.393 1.00 92.81 175 GLU A O 1
ATOM 1395 N N . GLU A 1 176 ? 5.153 15.916 -21.259 1.00 92.38 176 GLU A N 1
ATOM 1396 C CA . GLU A 1 176 ? 4.346 16.244 -20.081 1.00 92.38 176 GLU A CA 1
ATOM 1397 C C . GLU A 1 176 ? 5.172 16.218 -18.788 1.00 92.38 176 GLU A C 1
ATOM 1399 O O . GLU A 1 176 ? 5.148 17.189 -18.029 1.00 92.38 176 GLU A O 1
ATOM 1404 N N . ASP A 1 177 ? 5.909 15.128 -18.536 1.00 90.31 177 ASP A N 1
ATOM 1405 C CA . ASP A 1 177 ? 6.759 14.964 -17.351 1.00 90.31 177 ASP A CA 1
ATOM 1406 C C . ASP A 1 177 ? 7.996 14.088 -17.661 1.00 90.31 177 ASP A C 1
ATOM 1408 O O . ASP A 1 177 ? 8.001 12.870 -17.431 1.00 90.31 177 ASP A O 1
ATOM 1412 N N . PRO A 1 178 ? 9.090 14.701 -18.160 1.00 91.19 178 PRO A N 1
ATOM 1413 C CA . PRO A 1 178 ? 10.299 13.969 -18.529 1.00 91.19 178 PRO A CA 1
ATOM 1414 C C . PRO A 1 178 ? 10.956 13.237 -17.349 1.00 91.19 178 PRO A C 1
ATOM 1416 O O . PRO A 1 178 ? 11.592 12.195 -17.546 1.00 91.19 178 PRO A O 1
ATOM 1419 N N . LEU A 1 179 ? 10.826 13.772 -16.127 1.00 90.94 179 LEU A N 1
ATOM 1420 C CA . LEU A 1 179 ? 11.421 13.172 -14.933 1.00 90.94 179 LEU A CA 1
ATOM 1421 C C . LEU A 1 179 ? 10.672 11.901 -14.560 1.00 90.94 179 LEU A C 1
ATOM 1423 O O . LEU A 1 179 ? 11.301 10.857 -14.392 1.00 90.94 179 LEU A O 1
ATOM 1427 N N . ARG A 1 180 ? 9.339 11.964 -14.506 1.00 88.88 180 ARG A N 1
ATOM 1428 C CA . ARG A 1 180 ? 8.506 10.793 -14.231 1.00 88.88 180 ARG A CA 1
ATOM 1429 C C . ARG A 1 180 ? 8.647 9.730 -15.314 1.00 88.88 180 ARG A C 1
ATOM 1431 O O . ARG A 1 180 ? 8.776 8.558 -14.980 1.00 88.88 180 ARG A O 1
ATOM 1438 N N . HIS A 1 181 ? 8.690 10.118 -16.590 1.00 90.38 181 HIS A N 1
ATOM 1439 C CA . HIS A 1 181 ? 8.896 9.167 -17.686 1.00 90.38 181 HIS A CA 1
ATOM 1440 C C . HIS A 1 181 ? 10.241 8.430 -17.563 1.00 90.38 181 HIS A C 1
ATOM 1442 O O . HIS A 1 181 ? 10.316 7.210 -17.724 1.00 90.38 181 HIS A O 1
ATOM 1448 N N . SER A 1 182 ? 11.306 9.160 -17.219 1.00 91.50 182 SER A N 1
ATOM 1449 C CA . SER A 1 182 ? 12.629 8.569 -16.994 1.00 91.50 182 SER A CA 1
ATOM 1450 C C . SER A 1 182 ? 12.654 7.671 -15.752 1.00 91.50 182 SER A C 1
ATOM 1452 O O . SER A 1 182 ? 13.238 6.589 -15.796 1.00 91.50 182 SER A O 1
ATOM 1454 N N . LEU A 1 183 ? 12.005 8.093 -14.661 1.00 90.75 183 LEU A N 1
ATOM 1455 C CA . LEU A 1 183 ? 11.940 7.345 -13.405 1.00 90.75 183 LEU A CA 1
ATOM 1456 C C . LEU A 1 183 ? 11.156 6.035 -13.558 1.00 90.75 183 LEU A C 1
ATOM 1458 O O . LEU A 1 183 ? 11.679 4.991 -13.177 1.00 90.75 183 LEU A O 1
ATOM 1462 N N . SER A 1 184 ? 9.982 6.075 -14.200 1.00 91.38 184 SER A N 1
ATOM 1463 C CA . SER A 1 184 ? 9.167 4.889 -14.511 1.00 91.38 184 SER A CA 1
ATOM 1464 C C . SER A 1 184 ? 10.000 3.831 -15.226 1.00 91.38 184 SER A C 1
ATOM 1466 O O . SER A 1 184 ? 10.083 2.685 -14.794 1.00 91.38 184 SER A O 1
ATOM 1468 N N . ARG A 1 185 ? 10.730 4.243 -16.268 1.00 91.50 185 ARG A N 1
ATOM 1469 C CA . ARG A 1 185 ? 11.595 3.347 -17.039 1.00 91.50 185 ARG A CA 1
ATOM 1470 C C . ARG A 1 185 ? 12.718 2.740 -16.195 1.00 91.50 185 ARG A C 1
ATOM 1472 O O . ARG A 1 185 ? 13.019 1.557 -16.330 1.00 91.50 185 ARG A O 1
ATOM 1479 N N . VAL A 1 186 ? 13.358 3.536 -15.335 1.00 91.81 186 VAL A N 1
ATOM 1480 C CA . VAL A 1 186 ? 14.401 3.039 -14.419 1.00 91.81 186 VAL A CA 1
ATOM 1481 C C . VAL A 1 186 ? 13.818 2.021 -13.439 1.00 91.81 186 VAL A C 1
ATOM 1483 O O . VAL A 1 186 ? 14.440 0.986 -13.204 1.00 91.81 186 VAL A O 1
ATOM 1486 N N . ASN A 1 187 ? 12.625 2.280 -12.903 1.00 93.00 187 ASN A N 1
ATOM 1487 C CA . ASN A 1 187 ? 11.949 1.385 -11.971 1.00 93.00 187 ASN A CA 1
ATOM 1488 C C . ASN A 1 187 ? 11.542 0.060 -12.628 1.00 93.00 187 ASN A C 1
ATOM 1490 O O . ASN A 1 187 ? 11.766 -0.995 -12.029 1.00 93.00 187 ASN A O 1
ATOM 1494 N N . GLU A 1 188 ? 11.050 0.095 -13.867 1.00 92.69 188 GLU A N 1
ATOM 1495 C CA . GLU A 1 188 ? 10.750 -1.103 -14.658 1.00 92.69 188 GLU A CA 1
ATOM 1496 C C . GLU A 1 188 ? 12.018 -1.925 -14.957 1.00 92.69 188 GLU A C 1
ATOM 1498 O O . GLU A 1 188 ? 12.047 -3.128 -14.700 1.00 92.69 188 GLU A O 1
ATOM 1503 N N . TYR A 1 189 ? 13.101 -1.294 -15.437 1.00 92.31 189 TYR A N 1
ATOM 1504 C CA . TYR A 1 189 ? 14.366 -2.002 -15.686 1.00 92.31 189 TYR A CA 1
ATOM 1505 C C . TYR A 1 189 ? 14.959 -2.600 -14.415 1.00 92.31 189 TYR A C 1
ATOM 1507 O O . TYR A 1 189 ? 15.464 -3.721 -14.443 1.00 92.31 189 TYR A O 1
ATOM 1515 N N . ARG A 1 190 ? 14.900 -1.868 -13.298 1.00 92.94 190 ARG A N 1
ATOM 1516 C CA . ARG A 1 190 ? 15.358 -2.371 -12.004 1.00 92.94 190 ARG A CA 1
ATOM 1517 C C . ARG A 1 190 ? 14.558 -3.599 -11.583 1.00 92.94 190 ARG A C 1
ATOM 1519 O O . ARG A 1 190 ? 15.165 -4.575 -11.161 1.00 92.94 190 ARG A O 1
ATOM 1526 N N . ALA A 1 191 ? 13.234 -3.568 -11.731 1.00 93.88 191 ALA A N 1
ATOM 1527 C CA . ALA A 1 191 ? 12.379 -4.706 -11.407 1.00 93.88 191 ALA A CA 1
ATOM 1528 C C . ALA A 1 191 ? 12.687 -5.932 -12.286 1.00 93.88 191 ALA A C 1
ATOM 1530 O O . ALA A 1 191 ? 12.767 -7.036 -11.766 1.00 93.88 191 ALA A O 1
ATOM 1531 N N . LEU A 1 192 ? 12.941 -5.745 -13.588 1.00 92.06 192 LEU A N 1
ATOM 1532 C CA . LEU A 1 192 ? 13.327 -6.837 -14.499 1.00 92.06 192 LEU A CA 1
ATOM 1533 C C . LEU A 1 192 ? 14.708 -7.441 -14.213 1.00 92.06 192 LEU A C 1
ATOM 1535 O O . LEU A 1 192 ? 14.980 -8.564 -14.631 1.00 92.06 192 LEU A O 1
ATOM 1539 N N . ALA A 1 193 ? 15.595 -6.678 -13.577 1.00 91.75 193 ALA A N 1
ATOM 1540 C CA . ALA A 1 193 ? 16.965 -7.088 -13.282 1.00 91.75 193 ALA A CA 1
ATOM 1541 C C . ALA A 1 193 ? 17.159 -7.618 -11.849 1.00 91.75 193 ALA A C 1
ATOM 1543 O O . ALA A 1 193 ? 18.297 -7.932 -11.495 1.00 91.75 193 ALA A O 1
ATOM 1544 N N . SER A 1 194 ? 16.097 -7.643 -11.032 1.00 85.69 194 SER A N 1
ATOM 1545 C CA . SER A 1 194 ? 16.131 -8.092 -9.630 1.00 85.69 194 SER A CA 1
ATOM 1546 C C . SER A 1 194 ? 16.045 -9.613 -9.508 1.00 85.69 194 SER A C 1
ATOM 1548 O O . SER A 1 194 ? 15.413 -10.247 -10.382 1.00 85.69 194 SER A O 1
#

Sequence (194 aa):
ISFKRPVEMPNLPKSLSLEEKKYLLAVERGDAANVRRILQRAHRRHNIDMNCADSLGRGALVLAIEGENLEMVELLVVMGVDTKDALLHAINSEFVEAVELLLEHEEIIHKDGEQYSWERVDWSTASFTPDITPLILAAHKNNYEILKILLDRGATLPMPHDVRCSCERCIRESEEDPLRHSLSRVNEYRALAS

Secondary structure (DSSP, 8-s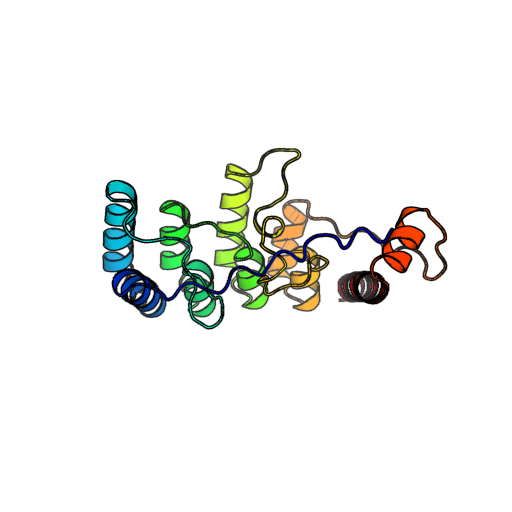tate):
-------PPP-PPPPPPHHHHHHHHHHHTT-HHHHHHHHHHHHHH--S-TT-B-TTS-BHHHHHHHTT-HHHHHHHHHTT---TTHHHHHHHTT-HHHHHHHHHHHHHH--TTSPPTTTSS-TTT-SS-TT--HHHHHHHHT-HHHHHHHHHTT--PPPPPPTT---HHHHHHHHH-HHHHHHHHHHHHHHHT-